Protein AF-A0A7J5BLC6-F1 (afdb_monomer)

pLDDT: mean 86.36, std 14.57, range [39.22, 98.38]

Solvent-accessible surface area (backbone atoms only — not comparable to full-atom values): 20694 Å² total; per-residue (Å²): 133,80,76,61,88,81,66,43,42,16,39,39,36,40,66,42,67,39,82,39,78,60,58,96,84,63,91,78,82,61,68,40,78,43,49,42,52,66,29,41,34,39,37,36,59,78,51,64,57,35,40,27,74,78,43,87,74,60,48,73,49,72,57,71,72,48,65,35,35,20,39,83,79,5,35,32,19,28,92,88,65,42,75,41,39,79,43,73,22,25,57,30,90,56,39,40,78,58,74,46,37,40,33,44,38,38,37,41,98,88,50,73,82,45,73,37,74,45,74,41,43,59,74,37,77,45,50,49,70,80,60,52,80,74,78,86,71,88,75,71,54,70,68,60,50,49,53,50,50,53,51,51,52,54,54,50,48,68,36,73,71,46,74,49,76,58,90,56,26,36,35,34,27,22,65,75,66,51,76,45,74,79,42,72,69,68,62,86,84,68,94,67,89,70,98,62,91,72,74,72,92,80,71,80,79,77,65,101,58,91,72,90,69,61,54,70,67,59,72,61,93,71,28,36,35,33,46,43,65,90,49,29,47,30,36,35,38,30,50,88,86,43,80,42,77,79,44,38,34,46,52,56,19,35,38,52,90,41,45,33,51,53,32,46,54,77,39,34,33,41,29,38,51,69,49,38,34,39,36,42,38,30,43,41,28,40,58,59,38,80,51,46,45,35,39,64,56,73,66,73,43,70,36,31,84,44,75,43,76,43,82,39,83,53,100,90,50,73,46,45,43,22,31,31,34,88,62,25,65,29,50,52,45,72,58,63,70,74,51,67,42,74,51,76,50,78,45,57,34,78,50,61,83,38,90,63,70,68,64,42,86,99

Structure (mmCIF, N/CA/C/O backbone):
data_AF-A0A7J5BLC6-F1
#
_entry.id   AF-A0A7J5BLC6-F1
#
loop_
_atom_site.group_PDB
_atom_site.id
_atom_site.type_symbol
_atom_site.label_atom_id
_atom_site.label_alt_id
_atom_site.label_comp_id
_atom_site.label_asym_id
_atom_site.label_entity_id
_atom_site.label_seq_id
_atom_site.pdbx_PDB_ins_code
_atom_site.Cartn_x
_atom_site.Cartn_y
_atom_site.Cartn_z
_atom_site.occupancy
_atom_site.B_iso_or_equiv
_atom_site.auth_seq_id
_atom_site.auth_comp_id
_atom_site.auth_asym_id
_atom_site.auth_atom_id
_atom_site.pdbx_PDB_model_num
ATOM 1 N N . MET A 1 1 ? -30.367 5.146 28.262 1.00 73.81 1 MET A N 1
ATOM 2 C CA . MET A 1 1 ? -29.872 6.366 28.935 1.00 73.81 1 MET A CA 1
ATOM 3 C C . MET A 1 1 ? -29.358 7.272 27.835 1.00 73.81 1 MET A C 1
ATOM 5 O O . MET A 1 1 ? -28.664 6.760 26.967 1.00 73.81 1 MET A O 1
ATOM 9 N N . ALA A 1 2 ? -29.770 8.538 27.800 1.00 87.50 2 ALA A N 1
ATOM 10 C CA . ALA A 1 2 ? -29.230 9.487 26.828 1.00 87.50 2 ALA A CA 1
ATOM 11 C C . ALA A 1 2 ? -27.785 9.853 27.198 1.00 87.50 2 ALA A C 1
ATOM 13 O O . ALA A 1 2 ? -27.396 9.721 28.361 1.00 87.50 2 ALA A O 1
ATOM 14 N N . LEU A 1 3 ? -27.005 10.300 26.215 1.00 92.62 3 LEU A N 1
ATOM 15 C CA . LEU A 1 3 ? -25.711 10.929 26.477 1.00 92.62 3 LEU A CA 1
ATOM 16 C C . LEU A 1 3 ? -25.906 12.229 27.282 1.00 92.62 3 LEU A C 1
ATOM 18 O O . LEU A 1 3 ? -27.012 12.785 27.267 1.00 92.62 3 LEU A O 1
ATOM 22 N N . PRO A 1 4 ? -24.870 12.709 27.997 1.00 95.56 4 PRO A N 1
ATOM 23 C CA . PRO A 1 4 ? -24.910 14.020 28.634 1.00 95.56 4 PRO A CA 1
ATOM 24 C C . PRO A 1 4 ? -25.343 15.107 27.644 1.00 95.56 4 PRO A C 1
ATOM 26 O O . PRO A 1 4 ? -24.983 15.072 26.470 1.00 95.56 4 PRO A O 1
ATOM 29 N N . SER A 1 5 ? -26.142 16.069 28.107 1.00 94.62 5 SER A N 1
ATOM 30 C CA . SER A 1 5 ? -26.742 17.093 27.240 1.00 94.62 5 SER A CA 1
ATOM 31 C C . SER A 1 5 ? -25.739 18.091 26.660 1.00 94.62 5 SER A C 1
ATOM 33 O O . SER A 1 5 ? -26.104 18.852 25.773 1.00 94.62 5 SER A O 1
ATOM 35 N N . ASN A 1 6 ? -24.521 18.127 27.200 1.00 94.50 6 ASN A N 1
ATOM 36 C CA . ASN A 1 6 ? -23.410 18.941 26.716 1.00 94.50 6 ASN A CA 1
ATOM 37 C C . ASN A 1 6 ? -22.615 18.260 25.590 1.00 94.50 6 ASN A C 1
ATOM 39 O O . ASN A 1 6 ? -21.756 18.903 25.011 1.00 94.50 6 ASN A O 1
ATOM 43 N N . VAL A 1 7 ? -22.920 17.000 25.251 1.00 96.38 7 VAL A N 1
ATOM 44 C CA . VAL A 1 7 ? -22.312 16.337 24.092 1.00 96.38 7 VAL A CA 1
ATOM 45 C C . VAL A 1 7 ? -22.966 16.835 22.804 1.00 96.38 7 VAL A C 1
ATOM 47 O O . VAL A 1 7 ? -24.165 16.642 22.581 1.00 96.38 7 VAL A O 1
ATOM 50 N N . GLY A 1 8 ? -22.160 17.442 21.945 1.00 96.44 8 GLY A N 1
ATOM 51 C CA . GLY A 1 8 ? -22.486 17.891 20.606 1.00 96.44 8 GLY A CA 1
ATOM 52 C C . GLY A 1 8 ? -22.565 16.748 19.592 1.00 96.44 8 GLY A C 1
ATOM 53 O O . GLY A 1 8 ? -21.913 15.703 19.696 1.00 96.44 8 GLY A O 1
ATOM 54 N N . PHE A 1 9 ? -23.370 16.962 18.552 1.00 97.50 9 PHE A N 1
ATOM 55 C CA . PHE A 1 9 ? -23.580 15.996 17.473 1.00 97.50 9 PHE A CA 1
ATOM 56 C C . PHE A 1 9 ? -23.454 16.661 16.108 1.00 97.50 9 PHE A C 1
ATOM 58 O O . PHE A 1 9 ? -23.855 17.811 15.927 1.00 97.50 9 PHE A O 1
ATOM 65 N N . GLY A 1 10 ? -22.978 15.897 15.132 1.00 97.44 10 GLY A N 1
ATOM 66 C CA . GLY A 1 10 ? -23.128 16.200 13.714 1.00 97.44 10 GLY A CA 1
ATOM 67 C C . GLY A 1 10 ? -24.084 15.220 13.032 1.00 97.44 10 GLY A C 1
ATOM 68 O O . GLY A 1 10 ? -24.518 14.223 13.618 1.00 97.44 10 GLY A O 1
ATOM 69 N N . THR A 1 11 ? -24.411 15.511 11.777 1.00 97.88 11 THR A N 1
ATOM 70 C CA . THR A 1 11 ? -25.339 14.730 10.953 1.00 97.88 11 THR A CA 1
ATOM 71 C C . THR A 1 11 ? -24.617 14.159 9.738 1.00 97.88 11 THR A C 1
ATOM 73 O O . THR A 1 11 ? -23.856 14.858 9.075 1.00 97.88 11 THR A O 1
ATOM 76 N N . VAL A 1 12 ? -24.872 12.893 9.421 1.00 97.56 12 VAL A N 1
ATOM 77 C CA . VAL A 1 12 ? -24.357 12.218 8.228 1.00 97.56 12 VAL A CA 1
ATOM 78 C C . VAL A 1 12 ? -25.521 11.783 7.347 1.00 97.56 12 VAL A C 1
ATOM 80 O O . VAL A 1 12 ? -26.490 11.196 7.824 1.00 97.56 12 VAL A O 1
ATOM 83 N N . THR A 1 13 ? -25.410 12.070 6.057 1.00 97.75 13 THR A N 1
ATOM 84 C CA . THR A 1 13 ? -26.384 11.738 5.012 1.00 97.75 13 THR A CA 1
ATOM 85 C C . THR A 1 13 ? -25.672 11.059 3.844 1.00 97.75 13 THR A C 1
ATOM 87 O O . THR A 1 13 ? -24.440 11.008 3.795 1.00 97.75 13 THR A O 1
ATOM 90 N N . GLY A 1 14 ? -26.434 10.499 2.912 1.00 96.06 14 GLY A N 1
ATOM 91 C CA . GLY A 1 14 ? -25.887 9.973 1.668 1.00 96.06 14 GLY A CA 1
ATOM 92 C C . GLY A 1 14 ? -26.945 9.257 0.847 1.00 96.06 14 GLY A C 1
ATOM 93 O O . GLY A 1 14 ? -27.928 8.757 1.397 1.00 96.06 14 GLY A O 1
ATOM 94 N N . ARG A 1 15 ? -26.729 9.203 -0.469 1.00 95.94 15 ARG A N 1
ATOM 95 C CA . ARG A 1 15 ? -27.550 8.430 -1.400 1.00 95.94 15 ARG A CA 1
ATOM 96 C C . ARG A 1 15 ? -26.670 7.624 -2.343 1.00 95.94 15 ARG A C 1
ATOM 98 O O . ARG A 1 15 ? -25.750 8.163 -2.950 1.00 95.94 15 ARG A O 1
ATOM 105 N N . PHE A 1 16 ? -26.971 6.342 -2.487 1.00 93.81 16 PHE A N 1
ATOM 106 C CA . PHE A 1 16 ? -26.172 5.405 -3.261 1.00 93.81 16 PHE A CA 1
ATOM 107 C C . PHE A 1 16 ? -26.999 4.832 -4.404 1.00 93.81 16 PHE A C 1
ATOM 109 O O . PHE A 1 16 ? -28.054 4.237 -4.196 1.00 93.81 16 PHE A O 1
ATOM 116 N N . ILE A 1 17 ? -26.491 5.002 -5.620 1.00 93.56 17 ILE A N 1
ATOM 117 C CA . ILE A 1 17 ? -27.084 4.456 -6.838 1.00 93.56 17 ILE A CA 1
ATOM 118 C C . ILE A 1 17 ? -26.034 3.659 -7.607 1.00 93.56 17 ILE A C 1
ATOM 120 O O . ILE A 1 17 ? -24.826 3.849 -7.446 1.00 93.56 17 ILE A O 1
ATOM 124 N N . ARG A 1 18 ? -26.504 2.767 -8.467 1.00 90.12 18 ARG A N 1
ATOM 125 C CA . ARG A 1 18 ? -25.713 2.018 -9.433 1.00 90.12 18 ARG A CA 1
ATOM 126 C C . ARG A 1 18 ? -26.135 2.426 -10.831 1.00 90.12 18 ARG A C 1
ATOM 128 O O . ARG A 1 18 ? -27.316 2.355 -11.142 1.00 90.12 18 ARG A O 1
ATOM 135 N N . ALA A 1 19 ? -25.158 2.740 -11.674 1.00 88.31 19 ALA A N 1
ATOM 136 C CA . ALA A 1 19 ? -25.382 2.786 -13.111 1.00 88.31 19 ALA A CA 1
ATOM 137 C C . ALA A 1 19 ? -25.566 1.354 -13.636 1.00 88.31 19 ALA A C 1
ATOM 139 O O . ALA A 1 19 ? -24.678 0.508 -13.468 1.00 88.31 19 ALA A O 1
ATOM 140 N N . THR A 1 20 ? -26.718 1.064 -14.226 1.00 85.19 20 THR A N 1
ATOM 141 C CA . THR A 1 20 ? -27.001 -0.195 -14.920 1.00 85.19 20 THR A CA 1
ATOM 142 C C . THR A 1 20 ? -26.990 0.024 -16.424 1.00 85.19 20 THR A C 1
ATOM 144 O O . THR A 1 20 ? -27.194 1.136 -16.899 1.00 85.19 20 THR A O 1
ATOM 147 N N . ALA A 1 21 ? -26.693 -1.038 -17.178 1.00 79.19 21 ALA A N 1
ATOM 148 C CA . ALA A 1 21 ? -26.847 -0.988 -18.625 1.00 79.19 21 ALA A CA 1
ATOM 149 C C . ALA A 1 21 ? -28.301 -0.655 -18.974 1.00 79.19 21 ALA A C 1
ATOM 151 O O . ALA A 1 21 ? -29.203 -1.070 -18.241 1.00 79.19 21 ALA A O 1
ATOM 152 N N . ASP A 1 22 ? -28.462 0.056 -20.086 1.00 78.12 22 ASP A N 1
ATOM 153 C CA . ASP A 1 22 ? -29.749 0.381 -20.690 1.00 78.12 22 ASP A CA 1
ATOM 154 C C . ASP A 1 22 ? -30.664 -0.854 -20.704 1.00 78.12 22 ASP A C 1
ATOM 156 O O . ASP A 1 22 ? -30.248 -1.981 -21.022 1.00 78.12 22 ASP A O 1
ATOM 160 N N . SER A 1 23 ? -31.897 -0.638 -20.269 1.00 72.50 23 SER A N 1
ATOM 161 C CA . SER A 1 23 ? -32.913 -1.664 -20.167 1.00 72.50 23 SER A CA 1
ATOM 162 C C . SER A 1 23 ? -34.000 -1.394 -21.197 1.00 72.50 23 SER A C 1
ATOM 164 O O . SER A 1 23 ? -34.342 -0.263 -21.497 1.00 72.50 23 SER A O 1
ATOM 166 N N . THR A 1 24 ? -34.665 -2.440 -21.690 1.00 73.25 24 THR A N 1
ATOM 167 C CA . THR A 1 24 ? -35.791 -2.282 -22.634 1.00 73.25 24 THR A CA 1
ATOM 168 C C . THR A 1 24 ? -37.035 -1.617 -22.014 1.00 73.25 24 THR A C 1
ATOM 170 O O . THR A 1 24 ? -38.134 -1.766 -22.549 1.00 73.25 24 THR A O 1
ATOM 173 N N . SER A 1 25 ? -36.903 -1.014 -20.832 1.00 73.56 25 SER A N 1
ATOM 174 C CA . SER A 1 25 ? -37.995 -0.505 -20.006 1.00 73.56 25 SER A CA 1
ATOM 175 C C . SER A 1 25 ? -38.176 1.007 -20.127 1.00 73.56 25 SER A C 1
ATOM 177 O O . SER A 1 25 ? -39.240 1.491 -19.736 1.00 73.56 25 SER A O 1
ATOM 179 N N . ASP A 1 26 ? -37.200 1.736 -20.675 1.00 74.69 26 ASP A N 1
ATOM 180 C CA . ASP A 1 26 ? -37.334 3.155 -20.994 1.00 74.69 26 ASP A CA 1
ATOM 181 C C . ASP A 1 26 ? -37.232 3.425 -22.509 1.00 74.69 26 ASP A C 1
ATOM 183 O O . ASP A 1 26 ? -37.193 2.509 -23.335 1.00 74.69 26 ASP A O 1
ATOM 187 N N . SER A 1 27 ? -37.382 4.697 -22.881 1.00 75.75 27 SER A N 1
ATOM 188 C CA . SER A 1 27 ? -37.458 5.141 -24.275 1.00 75.75 27 SER A CA 1
ATOM 189 C C . SER A 1 27 ? -36.162 5.732 -24.816 1.00 75.75 27 SER A C 1
ATOM 191 O O . SER A 1 27 ? -36.146 6.117 -25.990 1.00 75.75 27 SER A O 1
ATOM 193 N N . ASP A 1 28 ? -35.143 5.905 -23.976 1.00 82.62 28 ASP A N 1
ATOM 194 C CA . ASP A 1 28 ? -33.865 6.441 -24.417 1.00 82.62 28 ASP A CA 1
ATOM 195 C C . ASP A 1 28 ? -32.838 5.311 -24.580 1.00 82.62 28 ASP A C 1
ATOM 197 O O . ASP A 1 28 ? -33.194 4.186 -24.926 1.00 82.62 28 ASP A O 1
ATOM 201 N N . SER A 1 29 ? -31.558 5.643 -24.606 1.00 80.94 29 SER A N 1
ATOM 202 C CA . SER A 1 29 ? -30.486 4.645 -24.714 1.00 80.94 29 SER A CA 1
ATOM 203 C C . SER A 1 29 ? -29.376 4.956 -23.717 1.00 80.94 29 SER A C 1
ATOM 205 O O . SER A 1 29 ? -28.225 4.540 -23.898 1.00 80.94 29 SER A O 1
ATOM 207 N N . ASP A 1 30 ? -29.706 5.765 -22.711 1.00 84.75 30 ASP A N 1
ATOM 208 C CA . ASP A 1 30 ? -28.787 6.204 -21.688 1.00 84.75 30 ASP A CA 1
ATOM 209 C C . ASP A 1 30 ? -28.773 5.173 -20.540 1.00 84.75 30 ASP A C 1
ATOM 211 O O . ASP A 1 30 ? -29.726 4.432 -20.317 1.00 84.75 30 ASP A O 1
ATOM 215 N N . PRO A 1 31 ? -27.658 5.045 -19.803 1.00 85.56 31 PRO A N 1
ATOM 216 C CA . PRO A 1 31 ? -27.610 4.165 -18.643 1.00 85.56 31 PRO A CA 1
ATOM 217 C C . PRO A 1 31 ? -28.564 4.607 -17.524 1.00 85.56 31 PRO A C 1
ATOM 219 O O . PRO A 1 31 ? -28.531 5.755 -17.078 1.00 85.56 31 PRO A O 1
ATOM 222 N N . ASP A 1 32 ? -29.302 3.645 -16.979 1.00 87.44 32 ASP A N 1
ATOM 223 C CA . ASP A 1 32 ? -30.214 3.834 -15.854 1.00 87.44 32 ASP A CA 1
ATOM 224 C C . ASP A 1 32 ? -29.496 3.964 -14.500 1.00 87.44 32 ASP A C 1
ATOM 226 O O . ASP A 1 32 ? -28.484 3.308 -14.229 1.00 87.44 32 ASP A O 1
ATOM 230 N N . GLY A 1 33 ? -30.070 4.757 -13.590 1.00 89.19 33 GLY A N 1
ATOM 231 C CA . GLY A 1 33 ? -29.640 4.861 -12.194 1.00 89.19 33 GLY A CA 1
ATOM 232 C C . GLY A 1 33 ? -30.542 4.065 -11.250 1.00 89.19 33 GLY A C 1
ATOM 233 O O . GLY A 1 33 ? -31.630 4.518 -10.906 1.00 89.19 33 GLY A O 1
ATOM 234 N N . VAL A 1 34 ? -30.074 2.916 -10.760 1.00 90.88 34 VAL A N 1
ATOM 235 C CA . VAL A 1 34 ? -30.830 2.064 -9.827 1.00 90.88 34 VAL A CA 1
ATOM 236 C C . VAL A 1 34 ? -30.371 2.311 -8.386 1.00 90.88 34 VAL A C 1
ATOM 238 O O . VAL A 1 34 ? -29.180 2.141 -8.101 1.00 90.88 34 VAL A O 1
ATOM 241 N N . PRO A 1 35 ? -31.266 2.683 -7.453 1.00 94.38 35 PRO A N 1
ATOM 242 C CA . PRO A 1 35 ? -30.917 2.800 -6.044 1.00 94.38 35 PRO A CA 1
ATOM 243 C C . PRO A 1 35 ? -30.356 1.507 -5.452 1.00 94.38 35 PRO A C 1
ATOM 245 O O . PRO A 1 35 ? -30.799 0.403 -5.773 1.00 94.38 35 PRO A O 1
ATOM 248 N N . LEU A 1 36 ? -29.356 1.640 -4.585 1.00 93.56 36 LEU A N 1
ATOM 249 C CA . LEU A 1 36 ? -28.770 0.510 -3.877 1.00 93.56 36 LEU A CA 1
ATOM 250 C C . LEU A 1 36 ? -29.449 0.349 -2.519 1.00 93.56 36 LEU A C 1
ATOM 252 O O . LEU A 1 36 ? -29.055 1.008 -1.566 1.00 93.56 36 LEU A O 1
ATOM 256 N N . ASP A 1 37 ? -30.433 -0.544 -2.458 1.00 94.75 37 ASP A N 1
ATOM 257 C CA . ASP A 1 37 ? -31.117 -0.934 -1.223 1.00 94.75 37 ASP A CA 1
ATOM 258 C C . ASP A 1 37 ? -30.274 -1.911 -0.383 1.00 94.75 37 ASP A C 1
ATOM 260 O O . ASP A 1 37 ? -29.534 -2.755 -0.909 1.00 94.75 37 ASP A O 1
ATOM 264 N N . GLY A 1 38 ? -30.389 -1.808 0.941 1.00 93.50 38 GLY A N 1
ATOM 265 C CA . GLY A 1 38 ? -29.828 -2.770 1.884 1.00 93.50 38 GLY A CA 1
ATOM 266 C C . GLY A 1 38 ? -28.301 -2.766 2.008 1.00 93.50 38 GLY A C 1
ATOM 267 O O . GLY A 1 38 ? -27.734 -3.701 2.583 1.00 93.50 38 GLY A O 1
ATOM 268 N N . LEU A 1 39 ? -27.601 -1.739 1.508 1.00 95.31 39 LEU A N 1
ATOM 269 C CA . LEU A 1 39 ? -26.192 -1.530 1.859 1.00 95.31 39 LEU A CA 1
ATOM 270 C C . LEU A 1 39 ? -26.058 -1.394 3.372 1.00 95.31 39 LEU A C 1
ATOM 272 O O . LEU A 1 39 ? -26.860 -0.720 4.011 1.00 95.31 39 LEU A O 1
ATOM 276 N N . LYS A 1 40 ? -25.011 -1.992 3.936 1.00 96.81 40 LYS A N 1
ATOM 277 C CA . LYS A 1 40 ? -24.655 -1.875 5.347 1.00 96.81 40 LYS A CA 1
ATOM 278 C C . LYS A 1 40 ? -23.522 -0.872 5.508 1.00 96.81 40 LYS A C 1
ATOM 280 O O . LYS A 1 40 ? -22.437 -1.080 4.961 1.00 96.81 40 LYS A O 1
ATOM 285 N N . ILE A 1 41 ? -23.758 0.158 6.314 1.00 97.12 41 ILE A N 1
ATOM 286 C CA . ILE A 1 41 ? -22.788 1.194 6.653 1.00 97.12 41 ILE A CA 1
ATOM 287 C C . ILE A 1 41 ? -22.437 1.071 8.135 1.00 97.12 41 ILE A C 1
ATOM 289 O O . ILE A 1 41 ? -23.312 1.021 8.997 1.00 97.12 41 ILE A O 1
ATOM 293 N N . VAL A 1 42 ? -21.143 1.002 8.438 1.00 97.94 42 VAL A N 1
ATOM 294 C CA . VAL A 1 42 ? -20.621 0.940 9.806 1.00 97.94 42 VAL A CA 1
ATOM 295 C C . VAL A 1 42 ? -19.719 2.138 10.048 1.00 97.94 42 VAL A C 1
ATOM 297 O O . VAL A 1 42 ? -18.707 2.296 9.368 1.00 97.94 42 VAL A O 1
ATOM 300 N N . PHE A 1 43 ? -20.062 2.952 11.041 1.00 98.12 43 PHE A N 1
ATOM 301 C CA . PHE A 1 43 ? -19.250 4.071 11.500 1.00 98.12 43 PHE A CA 1
ATOM 302 C C . PHE A 1 43 ? -18.425 3.655 12.712 1.00 98.12 43 PHE A C 1
ATOM 304 O O . PHE A 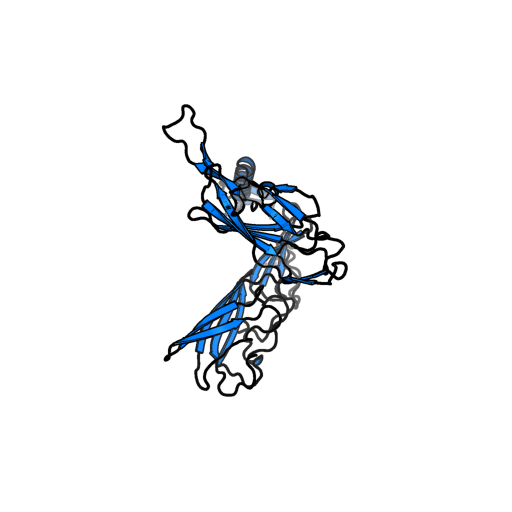1 43 ? -18.957 3.140 13.701 1.00 98.12 43 PHE A O 1
ATOM 311 N N . ARG A 1 44 ? -17.117 3.894 12.649 1.00 98.25 44 ARG A N 1
ATOM 312 C CA . ARG A 1 44 ? -16.176 3.599 13.730 1.00 98.25 44 ARG A CA 1
ATOM 313 C C . ARG A 1 44 ? -15.355 4.832 14.076 1.00 98.25 44 ARG A C 1
ATOM 315 O O . ARG A 1 44 ? -14.757 5.431 13.190 1.00 98.25 44 ARG A O 1
ATOM 322 N N . SER A 1 45 ? -15.307 5.182 15.357 1.00 97.69 45 SER A N 1
ATOM 323 C CA . SER A 1 45 ? -14.422 6.240 15.842 1.00 97.69 45 SER A CA 1
ATOM 324 C C . SER A 1 45 ? -12.971 5.748 15.866 1.00 97.69 45 SER A C 1
ATOM 326 O O . SER A 1 45 ? -12.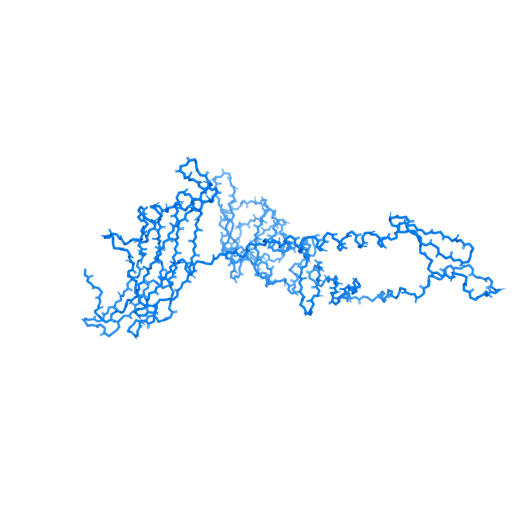705 4.576 16.159 1.00 97.69 45 SER A O 1
ATOM 328 N N . SER A 1 46 ? -12.018 6.635 15.574 1.00 97.69 46 SER A N 1
ATOM 329 C CA . SER A 1 46 ? -10.586 6.361 15.740 1.00 97.69 46 SER A CA 1
ATOM 330 C C . SER A 1 46 ? -10.151 6.282 17.209 1.00 97.69 46 SER A C 1
ATOM 332 O O . SER A 1 46 ? -9.070 5.768 17.502 1.00 97.69 46 SER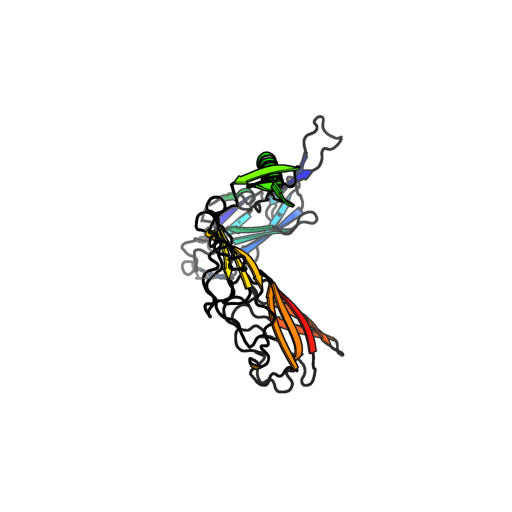 A O 1
ATOM 334 N N . ILE A 1 47 ? -11.012 6.701 18.144 1.00 97.06 47 ILE A N 1
ATOM 335 C CA . ILE A 1 47 ? -10.845 6.505 19.585 1.00 97.06 47 ILE A CA 1
ATOM 336 C C . ILE A 1 47 ? -11.877 5.505 20.121 1.00 97.06 47 ILE A C 1
ATOM 338 O O . ILE A 1 47 ? -12.976 5.362 19.600 1.00 97.06 47 ILE A O 1
ATOM 342 N N . SER A 1 48 ? -11.525 4.788 21.189 1.00 96.88 48 SER A N 1
ATOM 343 C CA . SER A 1 48 ? -12.437 3.822 21.834 1.00 96.88 48 SER A CA 1
ATOM 344 C C . SER A 1 48 ? -13.248 4.423 22.981 1.00 96.88 48 SER A C 1
ATOM 346 O O . SER A 1 48 ? -14.223 3.825 23.433 1.00 96.88 48 SER A O 1
ATOM 348 N N . ARG A 1 49 ? -12.827 5.584 23.492 1.00 97.12 49 ARG A N 1
ATOM 349 C CA . ARG A 1 49 ? -13.469 6.273 24.612 1.00 97.12 49 ARG A CA 1
ATOM 350 C C . ARG A 1 49 ? -13.133 7.758 24.624 1.00 97.12 49 ARG A C 1
ATOM 352 O O . ARG A 1 49 ? -12.014 8.115 24.261 1.00 97.12 49 ARG A O 1
ATOM 359 N N . ALA A 1 50 ? -14.059 8.568 25.121 1.00 97.12 50 ALA A N 1
ATOM 360 C CA . ALA A 1 50 ? -13.839 9.968 25.470 1.00 97.12 50 ALA A CA 1
ATOM 361 C C . ALA A 1 50 ? -14.232 10.212 26.927 1.00 97.12 50 ALA A C 1
ATOM 363 O O . ALA A 1 50 ? -15.150 9.587 27.463 1.00 97.12 50 ALA A O 1
ATOM 364 N N . LYS A 1 51 ? -13.512 11.117 27.579 1.00 97.06 51 LYS A N 1
ATOM 365 C CA . LYS A 1 51 ? -13.848 11.610 28.909 1.00 97.06 51 LYS A CA 1
ATOM 366 C C . LYS A 1 51 ? -14.648 12.897 28.768 1.00 97.06 51 LYS A C 1
ATOM 368 O O . LYS A 1 51 ? -14.198 13.794 28.066 1.00 97.06 51 LYS A O 1
ATOM 373 N N . ASP A 1 52 ? -15.747 12.978 29.506 1.00 97.12 52 ASP A N 1
ATOM 374 C CA . ASP A 1 52 ? -16.520 14.196 29.709 1.00 97.12 52 ASP A CA 1
ATOM 375 C C . ASP A 1 52 ? -16.454 14.559 31.201 1.00 97.12 52 ASP A C 1
ATOM 377 O O . ASP A 1 52 ? -17.104 13.945 32.056 1.00 97.12 52 ASP A O 1
ATOM 381 N N . SER A 1 53 ? -15.569 15.499 31.536 1.00 96.06 53 SER A N 1
ATOM 382 C CA . SER A 1 53 ? -15.416 15.983 32.916 1.00 96.06 53 SER A CA 1
ATOM 383 C C . SER A 1 53 ? -16.382 17.096 33.297 1.00 96.06 53 SER A C 1
ATOM 385 O O . SER A 1 53 ? -16.451 17.417 34.483 1.00 96.06 53 SER A O 1
ATOM 387 N N . THR A 1 54 ? -17.056 17.709 32.326 1.00 95.94 54 THR A N 1
ATOM 388 C CA . THR A 1 54 ? -17.963 18.840 32.550 1.00 95.94 54 THR A CA 1
ATOM 389 C C . THR A 1 54 ? -19.409 18.368 32.721 1.00 95.94 54 THR A C 1
ATOM 391 O O . THR A 1 54 ? -20.199 19.054 33.375 1.00 95.94 54 THR A O 1
ATOM 394 N N . ALA A 1 55 ? -19.733 17.147 32.279 1.00 96.12 55 ALA A N 1
ATOM 395 C CA . ALA A 1 55 ? -20.950 16.438 32.652 1.00 96.12 55 ALA A CA 1
ATOM 396 C C . ALA A 1 55 ? -21.110 16.311 34.176 1.00 96.12 55 ALA A C 1
ATOM 398 O O . ALA A 1 55 ? -20.150 16.176 34.939 1.00 96.12 55 ALA A O 1
ATOM 399 N N . THR A 1 56 ? -22.365 16.314 34.633 1.00 93.38 56 THR A N 1
ATOM 400 C CA . THR A 1 56 ? -22.717 16.150 36.049 1.00 93.38 56 THR A CA 1
ATOM 401 C C . THR A 1 56 ? -23.647 14.940 36.233 1.00 93.38 56 THR A C 1
ATOM 403 O O . THR A 1 56 ? -24.819 15.033 35.865 1.00 93.38 56 THR A O 1
ATOM 406 N N . PRO A 1 57 ? -23.179 13.822 36.833 1.00 93.81 57 PRO A N 1
ATOM 407 C CA . PRO A 1 57 ? -21.795 13.554 37.249 1.00 93.81 57 PRO A CA 1
ATOM 408 C C . PRO A 1 57 ? -20.848 13.365 36.044 1.00 93.81 57 PRO A C 1
ATOM 410 O O . PRO A 1 57 ? -21.329 13.023 34.965 1.00 93.81 57 PRO A O 1
ATOM 413 N N . PRO A 1 58 ? -19.521 13.524 36.220 1.00 95.38 58 PRO A N 1
ATOM 414 C CA . PRO A 1 58 ? -18.548 13.246 35.165 1.00 95.38 58 PRO A CA 1
ATOM 415 C C . PRO A 1 58 ? -18.663 11.814 34.640 1.00 95.38 58 PRO A C 1
ATOM 417 O O . PRO A 1 58 ? -18.823 10.875 35.427 1.00 95.38 58 PRO A O 1
ATOM 420 N N . VAL A 1 59 ? -18.523 11.632 33.325 1.00 97.56 59 VAL A N 1
ATOM 421 C CA . VAL A 1 59 ? -18.670 10.322 32.676 1.00 97.56 59 VAL A CA 1
ATOM 422 C C . VAL A 1 59 ? -17.493 9.981 31.763 1.00 97.56 59 VAL A C 1
ATOM 424 O O . VAL A 1 59 ? -16.719 10.827 31.320 1.00 97.56 59 VAL A O 1
ATOM 427 N N . THR A 1 60 ? -17.343 8.688 31.482 1.00 97.31 60 THR A N 1
ATOM 428 C CA . THR A 1 60 ? -16.516 8.193 30.377 1.00 97.31 60 THR A CA 1
ATOM 429 C C . THR A 1 60 ? -17.442 7.559 29.355 1.00 97.31 60 THR A C 1
ATOM 431 O O . THR A 1 60 ? -18.160 6.614 29.675 1.00 97.31 60 THR A O 1
ATOM 434 N N . ILE A 1 61 ? -17.423 8.083 28.136 1.00 96.94 61 ILE A N 1
ATOM 435 C CA . ILE A 1 61 ? -18.214 7.590 27.014 1.00 96.94 61 ILE A CA 1
ATOM 436 C C . ILE A 1 61 ? -17.376 6.537 26.297 1.00 96.94 61 ILE A C 1
ATOM 438 O O . ILE A 1 61 ? -16.234 6.802 25.922 1.00 96.94 61 ILE A O 1
ATOM 442 N N . ILE A 1 62 ? -17.925 5.336 26.127 1.00 97.00 62 ILE A N 1
ATOM 443 C CA . ILE A 1 62 ? -17.320 4.274 25.319 1.00 97.00 62 ILE A CA 1
ATOM 444 C C . ILE A 1 62 ? -17.950 4.334 23.929 1.00 97.00 62 ILE A C 1
ATOM 446 O O . ILE A 1 62 ? -19.173 4.367 23.814 1.00 97.00 62 ILE A O 1
ATOM 450 N N . PHE A 1 63 ? -17.120 4.375 22.887 1.00 95.94 63 PHE A N 1
ATOM 451 C CA . PHE A 1 63 ? -17.598 4.412 21.508 1.00 95.94 63 PHE A CA 1
ATOM 452 C C . PHE A 1 63 ? -17.770 2.995 20.976 1.00 95.94 63 PHE A C 1
ATOM 454 O O . PHE A 1 63 ? -16.788 2.292 20.726 1.00 95.94 63 PHE A O 1
ATOM 461 N N . ASP A 1 64 ? -19.022 2.615 20.754 1.00 96.12 64 ASP A N 1
ATOM 462 C CA . ASP A 1 64 ? -19.369 1.459 19.940 1.00 96.12 64 ASP A CA 1
ATOM 463 C C . ASP A 1 64 ? -19.506 1.852 18.465 1.00 96.12 64 ASP A C 1
ATOM 465 O O . ASP A 1 64 ? -19.576 3.028 18.096 1.00 96.12 64 ASP A O 1
ATOM 469 N N . THR A 1 65 ? -19.529 0.849 17.592 1.00 96.25 65 THR A N 1
ATOM 470 C CA . THR A 1 65 ? -19.807 1.072 16.173 1.00 96.25 65 THR A CA 1
ATOM 471 C C . THR A 1 65 ? -21.266 1.466 15.972 1.00 96.25 65 THR A C 1
ATOM 473 O O . THR A 1 65 ? -22.155 0.746 16.432 1.00 96.25 65 THR A O 1
ATOM 476 N N . VAL A 1 66 ? -21.516 2.530 15.212 1.00 96.62 66 VAL A N 1
ATOM 477 C CA . VAL A 1 66 ? -22.872 2.907 14.789 1.00 96.62 66 VAL A CA 1
ATOM 478 C C . VAL A 1 66 ? -23.165 2.232 13.456 1.00 96.62 66 VAL A C 1
ATOM 480 O O . VAL A 1 66 ? -22.332 2.258 12.550 1.00 96.62 66 VAL A O 1
ATOM 483 N N . GLN A 1 67 ? -24.323 1.587 13.344 1.00 96.75 67 GLN A N 1
ATOM 484 C CA . GLN A 1 67 ? -24.741 0.894 12.126 1.00 96.75 67 GLN A CA 1
ATOM 485 C C . GLN A 1 67 ? -25.899 1.638 11.474 1.00 96.75 67 GLN A C 1
ATOM 487 O O . GLN A 1 67 ? -26.793 2.127 12.161 1.00 96.75 67 GLN A O 1
ATOM 492 N N . ALA A 1 68 ? -25.868 1.687 10.151 1.00 97.06 68 ALA A N 1
ATOM 493 C CA . ALA A 1 68 ? -26.899 2.259 9.308 1.00 97.06 68 ALA A CA 1
ATOM 494 C C . ALA A 1 68 ? -27.096 1.373 8.076 1.00 97.06 68 ALA A C 1
ATOM 496 O O . ALA A 1 68 ? -26.225 0.559 7.734 1.00 97.06 68 ALA A O 1
ATOM 497 N N . VAL A 1 69 ? -28.236 1.538 7.417 1.00 97.00 69 VAL A N 1
ATOM 498 C CA . VAL A 1 69 ? -28.542 0.858 6.157 1.00 97.00 69 VAL A CA 1
ATOM 499 C C . VAL A 1 69 ? -28.944 1.863 5.087 1.00 97.00 69 VAL A C 1
ATOM 501 O O . VAL A 1 69 ? -29.031 3.055 5.360 1.00 97.00 69 VAL A O 1
ATOM 504 N N . THR A 1 70 ? -29.126 1.393 3.860 1.00 96.81 70 THR A N 1
ATOM 505 C CA . THR A 1 70 ? -29.812 2.165 2.815 1.00 96.81 70 THR A CA 1
ATOM 506 C C . THR A 1 70 ? -31.205 1.604 2.613 1.00 96.81 70 THR A C 1
ATOM 508 O O . THR A 1 70 ? -31.387 0.395 2.757 1.00 96.81 70 THR A O 1
ATOM 511 N N . ASP A 1 71 ? -32.160 2.480 2.323 1.00 96.19 71 ASP A N 1
ATOM 512 C CA . ASP A 1 71 ? -33.533 2.114 1.990 1.00 96.19 71 ASP A CA 1
ATOM 513 C C . ASP A 1 71 ? -33.721 1.829 0.487 1.00 96.19 71 ASP A C 1
ATOM 515 O O . ASP A 1 71 ? -32.777 1.868 -0.308 1.00 96.19 71 ASP A O 1
ATOM 519 N N . ALA A 1 72 ? -34.972 1.584 0.085 1.00 95.50 72 ALA A N 1
ATOM 520 C CA . ALA A 1 72 ? -35.354 1.319 -1.301 1.00 95.50 72 ALA A CA 1
ATOM 521 C C . ALA A 1 72 ? -35.032 2.474 -2.272 1.00 95.50 72 ALA A C 1
ATOM 523 O O . ALA A 1 72 ? -34.898 2.238 -3.473 1.00 95.50 72 ALA A O 1
ATOM 524 N N . ASP A 1 73 ? -34.872 3.702 -1.770 1.00 95.44 73 ASP A N 1
ATOM 525 C CA . ASP A 1 73 ? -34.482 4.880 -2.549 1.00 95.44 73 ASP A CA 1
ATOM 526 C C . ASP A 1 73 ? -32.956 5.102 -2.558 1.00 95.44 73 ASP A C 1
ATOM 528 O O . ASP A 1 73 ? -32.454 6.054 -3.183 1.00 95.44 73 ASP A O 1
ATOM 532 N N . GLY A 1 74 ? -32.208 4.191 -1.923 1.00 94.94 74 GLY A N 1
ATOM 533 C CA . GLY A 1 74 ? -30.756 4.205 -1.788 1.00 94.94 74 GLY A CA 1
ATOM 534 C C . GLY A 1 74 ? -30.269 5.228 -0.767 1.00 94.94 74 GLY A C 1
ATOM 535 O O . GLY A 1 74 ? -29.089 5.584 -0.782 1.00 94.94 74 GLY A O 1
ATOM 536 N N . VAL A 1 75 ? -31.158 5.757 0.075 1.00 97.19 75 VAL A N 1
ATOM 537 C CA . VAL A 1 75 ? -30.861 6.806 1.053 1.00 97.19 75 VAL A CA 1
ATOM 538 C C . VAL A 1 75 ? -30.374 6.175 2.348 1.00 97.19 75 VAL A C 1
ATOM 540 O O . VAL A 1 75 ? -30.912 5.173 2.805 1.00 97.19 75 VAL A O 1
ATOM 543 N N . LEU A 1 76 ? -29.335 6.757 2.944 1.00 96.75 76 LEU A N 1
ATOM 544 C CA . LEU A 1 76 ? -28.803 6.341 4.237 1.00 96.75 76 LEU A CA 1
ATOM 545 C C . LEU A 1 76 ? -29.839 6.565 5.350 1.00 96.75 76 LEU A C 1
ATOM 547 O O . LEU A 1 76 ? -30.205 7.709 5.626 1.00 96.75 76 LEU A O 1
ATOM 551 N N . THR A 1 77 ? -30.226 5.494 6.039 1.00 97.19 77 THR A N 1
ATOM 552 C CA . THR A 1 77 ? -31.170 5.530 7.157 1.00 97.19 77 THR A CA 1
ATOM 553 C C . THR A 1 77 ? -30.588 4.948 8.441 1.00 97.19 77 THR A C 1
ATOM 555 O O . THR A 1 77 ? -29.822 3.975 8.429 1.00 97.19 77 THR A O 1
ATOM 558 N N . ASP A 1 78 ? -30.969 5.535 9.576 1.00 94.50 78 ASP A N 1
ATOM 559 C CA . ASP A 1 78 ? -30.687 4.971 10.897 1.00 94.50 78 ASP A CA 1
ATOM 560 C C . ASP A 1 78 ? -31.577 3.736 11.183 1.00 94.50 78 ASP A C 1
ATOM 562 O O . ASP A 1 78 ? -32.463 3.408 10.386 1.00 94.50 78 ASP A O 1
ATOM 566 N N . PRO A 1 79 ? -31.354 3.007 12.295 1.00 90.50 79 PRO A N 1
ATOM 567 C CA . PRO A 1 79 ? -32.191 1.862 12.663 1.00 90.50 79 PRO A CA 1
ATOM 568 C C . PRO A 1 79 ? -33.673 2.190 12.904 1.00 90.50 79 PRO A C 1
ATOM 570 O O . PRO A 1 79 ? -34.495 1.276 12.879 1.00 90.50 79 PRO A O 1
ATOM 573 N N . ASP A 1 80 ? -34.006 3.462 13.132 1.00 92.50 80 ASP A N 1
ATOM 574 C CA . ASP A 1 80 ? -35.372 3.945 13.336 1.00 92.50 80 ASP A CA 1
ATOM 575 C C . ASP A 1 80 ? -36.031 4.396 12.011 1.00 92.50 80 ASP A C 1
ATOM 577 O O . ASP A 1 80 ? -37.214 4.737 11.991 1.00 92.50 80 ASP A O 1
ATOM 581 N N . GLY A 1 81 ? -35.293 4.361 10.892 1.00 90.75 81 GLY A N 1
ATOM 582 C CA . GLY A 1 81 ? -35.762 4.726 9.555 1.00 90.75 81 GLY A CA 1
ATOM 583 C C . GLY A 1 81 ? -35.633 6.213 9.214 1.00 90.75 81 GLY A C 1
ATOM 584 O O . GLY A 1 81 ? -36.163 6.651 8.194 1.00 90.75 81 GLY A O 1
ATOM 585 N N . ASN A 1 82 ? -34.940 7.013 10.027 1.00 94.25 82 ASN A N 1
ATOM 586 C CA . ASN A 1 82 ? -34.699 8.417 9.702 1.00 94.25 82 ASN A CA 1
ATOM 587 C C . ASN A 1 82 ? -33.608 8.528 8.633 1.00 94.25 82 ASN A C 1
ATOM 589 O O . ASN A 1 82 ? -32.552 7.914 8.767 1.00 94.25 82 ASN A O 1
ATOM 593 N N . ALA A 1 83 ? -33.815 9.383 7.627 1.00 93.75 83 ALA A N 1
ATOM 594 C CA . ALA A 1 83 ? -32.896 9.628 6.504 1.00 93.75 83 ALA A CA 1
ATOM 595 C C . ALA A 1 83 ? -31.632 10.441 6.879 1.00 93.75 83 ALA A C 1
ATOM 597 O O . ALA A 1 83 ? -31.187 11.324 6.143 1.00 93.75 83 ALA A O 1
ATOM 598 N N . SER A 1 84 ? -31.088 10.213 8.073 1.00 93.12 84 SER A N 1
ATOM 599 C CA . SER A 1 84 ? -29.869 10.848 8.564 1.00 93.12 84 SER A CA 1
ATOM 600 C C . SER A 1 84 ? -29.333 10.104 9.781 1.00 93.12 84 SER A C 1
ATOM 602 O O . SER A 1 84 ? -30.114 9.663 10.620 1.00 93.12 84 SER A O 1
ATOM 604 N N . ILE A 1 85 ? -28.012 10.046 9.936 1.00 96.62 85 ILE A N 1
ATOM 605 C CA . ILE A 1 85 ? -27.359 9.461 11.110 1.00 96.62 85 ILE A CA 1
ATOM 606 C C . ILE A 1 85 ? -26.791 10.577 11.973 1.00 96.62 85 ILE A C 1
ATOM 608 O O . ILE A 1 85 ? -26.040 11.419 11.483 1.00 96.62 85 ILE A O 1
ATOM 612 N N . ARG A 1 86 ? -27.095 10.566 13.271 1.00 96.19 86 ARG A N 1
ATOM 613 C CA . ARG A 1 86 ? -26.432 11.448 14.237 1.00 96.19 86 ARG A CA 1
ATOM 614 C C . ARG A 1 86 ? -25.224 10.759 14.849 1.00 96.19 86 ARG A C 1
ATOM 616 O O . ARG A 1 86 ? -25.346 9.676 15.415 1.00 96.19 86 ARG A O 1
ATOM 623 N N . LEU A 1 87 ? -24.069 11.408 14.762 1.00 97.06 87 LEU A N 1
ATOM 624 C CA . LEU A 1 87 ? -22.821 10.946 15.365 1.00 97.06 87 LEU A CA 1
ATOM 625 C C . LEU A 1 87 ? -22.276 12.026 16.299 1.00 97.06 87 LEU A C 1
ATOM 627 O O . LEU A 1 87 ? -22.519 13.213 16.092 1.00 97.06 87 LEU A O 1
ATOM 631 N N . ILE A 1 88 ? -21.539 11.610 17.327 1.00 97.81 88 ILE A N 1
ATOM 632 C CA . ILE A 1 88 ? -20.877 12.533 18.258 1.00 97.81 88 ILE A CA 1
ATOM 633 C C . ILE A 1 88 ? -19.868 13.389 17.480 1.00 97.81 88 ILE A C 1
ATOM 635 O O . ILE A 1 88 ? -19.143 12.866 16.622 1.00 97.81 88 ILE A O 1
ATOM 639 N N . ALA A 1 89 ? -19.845 14.686 17.783 1.00 97.75 89 ALA A N 1
ATOM 640 C CA . ALA A 1 89 ? -18.938 15.639 17.163 1.00 97.75 89 ALA A CA 1
ATOM 641 C C . ALA A 1 89 ? -17.473 15.330 17.513 1.00 97.75 89 ALA A C 1
ATOM 643 O O . ALA A 1 89 ? -17.121 15.035 18.655 1.00 97.75 89 ALA A O 1
ATOM 644 N N . THR A 1 90 ? -16.599 15.389 16.512 1.00 97.12 90 THR A N 1
ATOM 645 C CA . THR A 1 90 ? -15.171 15.078 16.657 1.00 97.12 90 THR A CA 1
ATOM 646 C C . THR A 1 90 ? -14.374 16.177 17.355 1.00 97.12 90 THR A C 1
ATOM 648 O O . THR A 1 90 ? -13.262 15.939 17.827 1.00 97.12 90 THR A O 1
ATOM 651 N N . ASP A 1 91 ? -14.928 17.383 17.398 1.00 96.19 91 ASP A N 1
ATOM 652 C CA . ASP A 1 91 ? -14.340 18.601 17.951 1.00 96.19 91 ASP A CA 1
ATOM 653 C C . ASP A 1 91 ? -15.123 19.149 19.151 1.00 96.19 91 ASP A C 1
ATOM 655 O O . ASP A 1 91 ? -14.926 20.302 19.530 1.00 96.19 91 ASP A O 1
ATOM 659 N N . ASP A 1 92 ? -15.974 18.315 19.753 1.00 95.50 92 ASP A N 1
ATOM 660 C CA . ASP A 1 92 ? -16.730 18.659 20.951 1.00 95.50 92 ASP A CA 1
ATOM 661 C C . ASP A 1 92 ? -15.791 19.221 22.046 1.00 95.50 92 ASP A C 1
ATOM 663 O O . ASP A 1 92 ? -14.803 18.562 22.402 1.00 95.50 92 ASP A O 1
ATOM 667 N N . PRO A 1 93 ? -16.056 20.437 22.563 1.00 94.75 93 PRO A N 1
ATOM 668 C CA . PRO A 1 93 ? -15.165 21.116 23.503 1.00 94.75 93 PRO A CA 1
ATOM 669 C C . PRO A 1 93 ? -15.106 20.453 24.887 1.00 94.75 93 PRO A C 1
ATOM 671 O O . PRO A 1 93 ? -14.137 20.663 25.622 1.00 94.75 93 PRO A O 1
ATOM 674 N N . ASP A 1 94 ? -16.120 19.667 25.246 1.00 96.06 94 ASP A N 1
ATOM 675 C CA . ASP A 1 94 ? -16.240 18.983 26.530 1.00 96.06 94 ASP A CA 1
ATOM 676 C C . ASP A 1 94 ? -15.617 17.579 26.509 1.00 96.06 94 ASP A C 1
ATOM 678 O O . ASP A 1 94 ? -15.256 17.031 27.560 1.00 96.06 94 ASP A O 1
ATOM 682 N N . LEU A 1 95 ? -15.424 17.004 25.317 1.00 95.62 95 LEU A N 1
ATOM 683 C CA . LEU A 1 95 ? -14.843 15.678 25.143 1.00 95.62 95 LEU A CA 1
ATOM 684 C C . LEU A 1 95 ? -13.319 15.700 25.003 1.00 95.62 95 LEU A C 1
ATOM 686 O O . LEU A 1 95 ? -12.721 16.454 24.238 1.00 95.62 95 LEU A O 1
ATOM 690 N N . GLN A 1 96 ? -12.666 14.776 25.713 1.00 94.62 96 GLN A N 1
ATOM 691 C CA . GLN A 1 96 ? -11.225 14.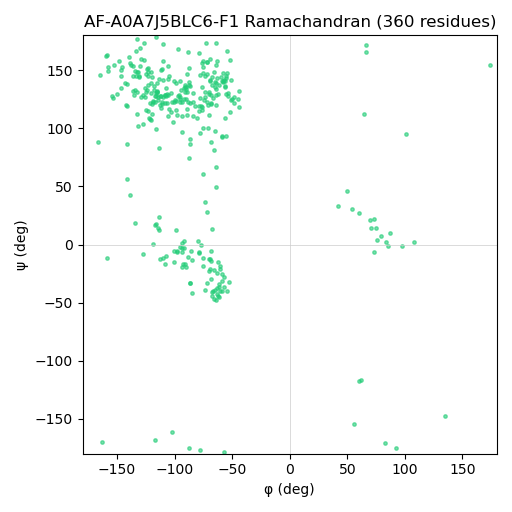545 25.600 1.00 94.62 96 GLN A CA 1
ATOM 692 C C . GLN A 1 96 ? -10.909 13.077 25.271 1.00 94.62 96 GLN A C 1
ATOM 694 O O . GLN A 1 96 ? -11.392 12.183 25.977 1.00 94.62 96 GLN A O 1
ATOM 699 N N . PRO A 1 97 ? -10.047 12.798 24.271 1.00 94.38 97 PRO A N 1
ATOM 700 C CA . PRO A 1 97 ? -9.346 13.757 23.401 1.00 94.38 97 PRO A CA 1
ATOM 701 C C . PRO A 1 97 ? -10.261 14.369 22.320 1.00 94.38 97 PRO A C 1
ATOM 703 O O . PRO A 1 97 ? -11.240 13.739 21.931 1.00 94.38 97 PRO A O 1
ATOM 706 N N . SER A 1 98 ? -9.910 15.554 21.808 1.00 91.88 98 SER A N 1
ATOM 707 C CA . SER A 1 98 ? -10.571 16.203 20.662 1.00 91.88 98 SER A CA 1
ATOM 708 C C . SER A 1 98 ? -9.826 15.935 19.342 1.00 91.88 98 SER A C 1
ATOM 710 O O . SER A 1 98 ? -8.702 15.427 19.346 1.00 91.88 98 SER A O 1
ATOM 712 N N . GLY A 1 99 ? -10.449 16.256 18.203 1.00 88.38 99 GLY A N 1
ATOM 713 C CA . GLY A 1 99 ? -9.828 16.166 16.873 1.00 88.38 99 GLY A CA 1
ATOM 714 C C . GLY A 1 99 ? -9.652 14.738 16.346 1.00 88.38 99 GLY A C 1
ATOM 715 O O . GLY A 1 99 ? -8.790 14.483 15.507 1.00 88.38 99 GLY A O 1
ATOM 716 N N . TRP A 1 100 ? -10.435 13.791 16.861 1.00 96.44 100 TRP A N 1
ATOM 717 C CA . TRP A 1 100 ? -10.486 12.421 16.356 1.00 96.44 100 TRP A CA 1
ATOM 718 C C . TRP A 1 100 ? -11.332 12.348 15.070 1.00 96.44 100 TRP A C 1
ATOM 720 O O . TRP A 1 100 ? -11.762 13.360 14.524 1.00 96.44 100 TRP A O 1
ATOM 730 N N . THR A 1 101 ? -11.529 11.152 14.526 1.00 97.81 101 THR A N 1
ATOM 731 C CA . THR A 1 101 ? -12.170 10.957 13.215 1.00 97.81 101 THR A CA 1
ATOM 732 C C . THR A 1 101 ? -13.150 9.793 13.221 1.00 97.81 101 THR A C 1
ATOM 734 O O . THR A 1 101 ? -13.004 8.843 13.994 1.00 97.81 101 THR A O 1
ATOM 737 N N . TRP A 1 102 ? -14.127 9.850 12.320 1.00 98.06 102 TRP A N 1
ATOM 738 C CA . TRP A 1 102 ? -15.006 8.736 11.984 1.00 98.06 102 TRP A CA 1
ATOM 739 C C . TRP A 1 102 ? -14.519 8.045 10.713 1.00 98.06 102 TRP A C 1
ATOM 741 O O . TRP A 1 102 ? -14.166 8.704 9.740 1.00 98.06 102 TRP A O 1
ATOM 751 N N . THR A 1 103 ? -14.560 6.718 10.695 1.00 97.88 103 THR A N 1
ATOM 752 C CA . THR A 1 103 ? -14.423 5.907 9.483 1.00 97.88 103 THR A CA 1
ATOM 753 C C . THR A 1 103 ? -15.777 5.295 9.149 1.00 97.88 103 THR A C 1
ATOM 755 O O . THR A 1 103 ? -16.330 4.564 9.971 1.00 97.88 103 THR A O 1
ATOM 758 N N . ALA A 1 104 ? -16.300 5.573 7.955 1.00 97.62 104 ALA A N 1
ATOM 759 C CA . ALA A 1 104 ? -17.481 4.913 7.407 1.00 97.62 104 ALA A CA 1
ATOM 760 C C . ALA A 1 104 ? -17.048 3.762 6.497 1.00 97.62 104 ALA A C 1
ATOM 762 O O . ALA A 1 104 ? -16.328 3.977 5.522 1.00 97.62 104 ALA A O 1
ATOM 763 N N . THR A 1 105 ? -17.499 2.549 6.804 1.00 97.12 105 THR A N 1
ATOM 764 C CA . THR A 1 105 ? -17.286 1.351 5.986 1.00 97.12 105 THR A CA 1
ATOM 765 C C . THR A 1 105 ? -18.614 0.894 5.400 1.00 97.12 105 THR A C 1
ATOM 767 O O . THR A 1 105 ? -19.521 0.519 6.139 1.00 97.12 105 THR A O 1
ATOM 770 N N . ILE A 1 106 ? -18.712 0.913 4.075 1.00 95.94 106 ILE A N 1
ATOM 771 C CA . ILE A 1 106 ? -19.903 0.571 3.302 1.00 95.94 106 ILE A CA 1
ATOM 772 C C . ILE A 1 106 ? -19.676 -0.797 2.662 1.00 95.94 106 ILE A C 1
ATOM 774 O O . ILE A 1 106 ? -18.654 -1.037 2.017 1.00 95.94 106 ILE A O 1
ATOM 778 N N . THR A 1 107 ? -20.631 -1.700 2.851 1.00 96.31 107 THR A N 1
ATOM 779 C CA . THR A 1 107 ? -20.603 -3.067 2.320 1.00 96.31 107 THR A CA 1
ATOM 780 C C . THR A 1 107 ? -21.961 -3.426 1.740 1.00 96.31 107 THR A C 1
ATOM 782 O O . THR A 1 107 ? -22.992 -3.011 2.261 1.00 96.31 107 THR A O 1
ATOM 785 N N . GLY A 1 108 ? -21.980 -4.214 0.671 1.00 91.88 108 GLY A N 1
ATOM 786 C CA . GLY A 1 108 ? -23.217 -4.697 0.071 1.00 91.88 108 GLY A CA 1
ATOM 787 C C . GLY A 1 108 ? -22.971 -5.945 -0.769 1.00 91.88 108 GLY A C 1
ATOM 788 O O . GLY A 1 108 ? -21.830 -6.230 -1.122 1.00 91.88 108 GLY A O 1
ATOM 789 N N . PRO A 1 109 ? -24.023 -6.703 -1.107 1.00 79.69 109 PRO A N 1
ATOM 790 C CA . PRO A 1 109 ? -23.889 -7.951 -1.862 1.00 79.69 109 PRO A CA 1
ATOM 791 C C . PRO A 1 109 ? -23.315 -7.741 -3.267 1.00 79.69 109 PRO A C 1
ATOM 793 O O . PRO A 1 109 ? -22.735 -8.651 -3.853 1.00 79.69 109 PRO A O 1
ATOM 796 N N . THR A 1 110 ? -23.486 -6.542 -3.815 1.00 80.75 110 THR A N 1
ATOM 797 C CA . THR A 1 110 ? -23.191 -6.232 -5.211 1.00 80.75 110 THR A CA 1
ATOM 798 C C . THR A 1 110 ? -22.109 -5.162 -5.372 1.00 80.75 110 THR A C 1
ATOM 800 O O . THR A 1 110 ? -21.774 -4.819 -6.507 1.00 80.75 110 THR A O 1
ATOM 803 N N . ILE A 1 111 ? -21.560 -4.638 -4.272 1.00 86.00 111 ILE A N 1
ATOM 804 C CA . ILE A 1 111 ? -20.452 -3.676 -4.265 1.00 86.00 111 ILE A CA 1
ATOM 805 C C . ILE A 1 111 ? -19.289 -4.236 -3.442 1.00 86.00 111 ILE A C 1
ATOM 807 O O . ILE A 1 111 ? -19.496 -4.971 -2.478 1.00 86.00 111 ILE A O 1
ATOM 811 N N . GLY A 1 112 ? -18.057 -3.887 -3.813 1.00 85.69 112 GLY A N 1
ATOM 812 C CA . GLY A 1 112 ? -16.910 -4.119 -2.936 1.00 85.69 112 GLY A CA 1
ATOM 813 C C . GLY A 1 112 ? -17.013 -3.296 -1.646 1.00 85.69 112 GLY A C 1
ATOM 814 O O . GLY A 1 112 ? -17.893 -2.448 -1.495 1.00 85.69 112 GLY A O 1
ATOM 815 N N . THR A 1 113 ? -16.091 -3.520 -0.712 1.00 92.44 113 THR A N 1
ATOM 816 C CA . THR A 1 113 ? -15.997 -2.691 0.494 1.00 92.44 113 THR A CA 1
ATOM 817 C C . THR A 1 113 ? -15.456 -1.309 0.138 1.00 92.44 113 THR A C 1
ATOM 819 O O . THR A 1 113 ? -14.345 -1.198 -0.378 1.00 92.44 113 THR A O 1
ATOM 822 N N . ILE A 1 114 ? -16.212 -0.263 0.464 1.00 92.19 114 ILE A N 1
ATOM 823 C CA . ILE A 1 114 ? -15.787 1.136 0.341 1.00 92.19 114 ILE A CA 1
ATOM 824 C C . ILE A 1 114 ? -15.548 1.669 1.752 1.00 92.19 114 ILE A C 1
ATOM 826 O O . ILE A 1 114 ? -16.354 1.431 2.650 1.00 92.19 114 ILE A O 1
ATOM 830 N N . SER A 1 115 ? -14.441 2.374 1.969 1.00 93.75 115 SER A N 1
ATOM 831 C CA . SER A 1 115 ? -14.125 2.964 3.268 1.00 93.75 115 SER A CA 1
ATOM 832 C C . SER A 1 115 ? -13.620 4.386 3.091 1.00 93.75 115 SER A C 1
ATOM 834 O O . SER A 1 115 ? -12.727 4.616 2.283 1.00 93.75 115 SER A O 1
ATOM 836 N N . THR A 1 116 ? -14.154 5.320 3.875 1.00 94.56 116 THR A N 1
ATOM 837 C CA . THR A 1 116 ? -13.681 6.711 3.924 1.00 94.56 116 THR A CA 1
ATOM 838 C C . THR A 1 116 ? -13.594 7.197 5.370 1.00 94.56 116 THR A C 1
ATOM 840 O O . THR A 1 116 ? -14.288 6.674 6.245 1.00 94.56 116 THR A O 1
ATOM 843 N N . THR A 1 117 ? -12.718 8.166 5.631 1.00 96.12 117 THR A N 1
ATOM 844 C CA . THR A 1 117 ? -12.490 8.744 6.961 1.00 96.12 117 THR A CA 1
ATOM 845 C C . THR A 1 117 ? -12.722 10.247 6.915 1.00 96.12 117 THR A C 1
ATOM 847 O O . THR A 1 117 ? -12.270 10.908 5.986 1.00 96.12 117 THR A O 1
ATOM 850 N N . PHE A 1 118 ? -13.392 10.793 7.928 1.00 96.56 118 PHE A N 1
ATOM 851 C CA . PHE A 1 118 ? -13.731 12.211 8.000 1.00 96.56 118 PHE A CA 1
ATOM 852 C C . PHE A 1 118 ? -13.775 12.735 9.438 1.00 96.56 118 PHE A C 1
ATOM 854 O O . PHE A 1 118 ? -13.952 11.981 10.398 1.00 96.56 118 PHE A O 1
ATOM 861 N N . THR A 1 119 ? -13.612 14.047 9.580 1.00 97.00 119 THR A N 1
ATOM 862 C CA . THR A 1 119 ? -13.944 14.802 10.797 1.00 97.00 119 THR A CA 1
ATOM 863 C C . THR A 1 119 ? -15.392 15.263 10.711 1.00 97.00 119 THR A C 1
ATOM 865 O O . THR A 1 119 ? -15.857 15.568 9.617 1.00 97.00 119 THR A O 1
ATOM 868 N N . LEU A 1 120 ? -16.094 15.339 11.836 1.00 97.25 120 LEU A N 1
ATOM 869 C CA . LEU A 1 120 ? -17.483 15.785 11.897 1.00 97.25 120 LEU A CA 1
ATOM 870 C C . LEU A 1 120 ? -17.628 16.813 13.013 1.00 97.25 120 LEU A C 1
ATOM 872 O O . LEU A 1 120 ? -17.679 16.438 14.182 1.00 97.25 120 LEU A O 1
ATOM 876 N N . SER A 1 121 ? -17.691 18.087 12.653 1.00 96.81 121 SER A N 1
ATOM 877 C CA . SER A 1 121 ? -17.851 19.160 13.627 1.00 96.81 121 SER A CA 1
ATOM 878 C C . SER A 1 121 ? -19.254 19.206 14.234 1.00 96.81 121 SER A C 1
ATOM 880 O O . SER A 1 121 ? -20.226 18.738 13.629 1.00 96.81 121 SER A O 1
ATOM 882 N N . GLU A 1 122 ? -19.382 19.796 15.421 1.00 96.44 122 GLU A N 1
ATOM 883 C CA . GLU A 1 122 ? -20.686 20.022 16.050 1.00 96.44 122 GLU A CA 1
ATOM 884 C C . GLU A 1 122 ? -21.631 20.817 15.128 1.00 96.44 122 GLU A C 1
ATOM 886 O O . GLU A 1 122 ? -21.272 21.846 14.555 1.00 96.44 122 GLU A O 1
ATOM 891 N N . GLY A 1 123 ? -22.852 20.305 14.934 1.00 96.12 123 GLY A N 1
ATOM 892 C CA . GLY A 1 123 ? -23.863 20.892 14.051 1.00 96.12 123 GLY A CA 1
ATOM 893 C C . GLY A 1 123 ? -23.587 20.730 12.551 1.00 96.12 123 GLY A C 1
ATOM 894 O O . GLY A 1 123 ? -24.454 21.057 11.737 1.00 96.12 123 GLY A O 1
ATOM 895 N N . GLN A 1 124 ? -22.424 20.202 12.158 1.00 97.19 124 GLN A N 1
ATOM 896 C CA . GLN A 1 124 ? -22.089 19.982 10.756 1.00 97.19 124 GLN A CA 1
ATOM 897 C C . GLN A 1 124 ? -22.972 18.886 10.152 1.00 97.19 124 GLN A C 1
ATOM 899 O O . GLN A 1 124 ? -23.280 17.884 10.797 1.00 97.19 124 GLN A O 1
ATOM 904 N N . THR A 1 125 ? -23.341 19.057 8.881 1.00 97.69 125 THR A N 1
ATOM 905 C CA . THR A 1 125 ? -23.900 17.981 8.055 1.00 97.69 125 THR A CA 1
ATOM 906 C C . THR A 1 125 ? -22.875 17.552 7.013 1.00 97.69 125 THR A C 1
ATOM 908 O O . THR A 1 125 ? -22.328 18.396 6.305 1.00 97.69 125 THR A O 1
ATOM 911 N N . ILE A 1 126 ? -22.615 16.249 6.927 1.00 96.25 126 ILE A N 1
ATOM 912 C CA . ILE A 1 126 ? -21.735 15.634 5.931 1.00 96.25 126 ILE A CA 1
ATOM 913 C C . ILE A 1 126 ? -22.561 14.724 5.030 1.00 96.25 126 ILE A C 1
ATOM 915 O O . ILE A 1 126 ? -23.333 13.896 5.511 1.00 96.25 126 ILE A O 1
ATOM 919 N N . ASP A 1 127 ? -22.367 14.857 3.723 1.00 96.19 127 ASP A N 1
ATOM 920 C CA . ASP A 1 127 ? -22.872 13.909 2.734 1.00 96.19 127 ASP A CA 1
ATOM 921 C C . ASP A 1 127 ? -21.741 12.953 2.334 1.00 96.19 127 ASP A C 1
ATOM 923 O O . ASP A 1 127 ? -20.739 13.374 1.749 1.00 96.19 127 ASP A O 1
ATOM 927 N N . LEU A 1 128 ? -21.891 11.661 2.641 1.00 93.50 128 LEU A N 1
ATOM 928 C CA . LEU A 1 128 ? -20.886 10.640 2.335 1.00 93.50 128 LEU A CA 1
ATOM 929 C C . LEU A 1 128 ? -20.549 10.569 0.842 1.00 93.50 128 LEU A C 1
ATOM 931 O O . LEU A 1 128 ? -19.419 10.226 0.504 1.00 93.50 128 LEU A O 1
ATOM 935 N N . THR A 1 129 ? -21.470 10.932 -0.051 1.00 89.12 129 THR A N 1
ATOM 936 C CA . THR A 1 129 ? -21.224 10.917 -1.504 1.00 89.12 129 THR A CA 1
ATOM 937 C C . THR A 1 129 ? -20.164 11.930 -1.938 1.00 89.12 129 THR A C 1
ATOM 939 O O . THR A 1 129 ? -19.524 11.747 -2.968 1.00 89.12 129 THR A O 1
ATOM 942 N N . THR A 1 130 ? -19.928 12.962 -1.124 1.00 88.38 130 THR A N 1
ATOM 943 C CA . THR A 1 130 ? -18.919 14.001 -1.379 1.00 88.38 130 THR A CA 1
ATOM 944 C C . THR A 1 130 ? -17.554 13.680 -0.773 1.00 88.38 130 THR A C 1
ATOM 946 O O . THR A 1 130 ? -16.553 14.280 -1.154 1.00 88.38 130 THR A O 1
ATOM 949 N N . VAL A 1 131 ? -17.510 12.734 0.170 1.00 87.06 131 VAL A N 1
ATOM 950 C CA . VAL A 1 131 ? -16.312 12.390 0.955 1.00 87.06 131 VAL A CA 1
ATOM 951 C C . VAL A 1 131 ? -15.725 11.036 0.550 1.00 87.06 131 VAL A C 1
ATOM 953 O O . VAL A 1 131 ? -14.583 10.712 0.880 1.00 87.06 131 VAL A O 1
ATOM 956 N N . ILE A 1 132 ? -16.489 10.205 -0.157 1.00 86.31 132 ILE A N 1
ATOM 957 C CA . ILE A 1 132 ? -15.965 8.973 -0.744 1.00 86.31 132 ILE A CA 1
ATOM 958 C C . ILE A 1 132 ? -15.026 9.349 -1.889 1.00 86.31 132 ILE A C 1
ATOM 960 O O . ILE A 1 132 ? -15.452 9.839 -2.933 1.00 86.31 132 ILE A O 1
ATOM 964 N N . GLU A 1 133 ? -13.734 9.102 -1.689 1.00 77.12 133 GLU A N 1
ATOM 965 C CA . GLU A 1 133 ? -12.738 9.291 -2.735 1.00 77.12 133 GLU A CA 1
ATOM 966 C C . GLU A 1 133 ? -12.943 8.259 -3.847 1.00 77.12 133 GLU A C 1
ATOM 968 O O . GLU A 1 133 ? -13.009 7.050 -3.605 1.00 77.12 133 GLU A O 1
ATOM 973 N N . VAL A 1 134 ? -13.008 8.739 -5.087 1.00 75.50 134 VAL A N 1
ATOM 974 C CA . VAL A 1 134 ? -12.934 7.888 -6.273 1.00 75.50 134 VAL A CA 1
ATOM 975 C C . VAL A 1 134 ? -11.456 7.761 -6.635 1.00 75.50 134 VAL A C 1
ATOM 977 O O . VAL A 1 134 ? -10.835 8.778 -6.960 1.00 75.50 134 VAL A O 1
ATOM 980 N N . PRO A 1 135 ? -10.858 6.554 -6.591 1.00 67.94 135 PRO A N 1
ATOM 981 C CA . PRO A 1 135 ? -9.492 6.369 -7.053 1.00 67.94 135 PRO A CA 1
ATOM 982 C C . PRO A 1 135 ? -9.372 6.896 -8.480 1.00 67.94 135 PRO A C 1
ATOM 984 O O . PRO A 1 135 ? -10.193 6.555 -9.334 1.00 67.94 135 PRO A O 1
ATOM 987 N N . ALA A 1 136 ? -8.362 7.727 -8.741 1.00 60.56 136 ALA A N 1
ATOM 988 C CA . ALA A 1 136 ? -8.106 8.222 -10.084 1.00 60.56 136 ALA A CA 1
ATOM 989 C C . ALA A 1 136 ? -7.934 7.023 -11.026 1.00 60.56 136 ALA A C 1
ATOM 991 O O . ALA A 1 136 ? -6.945 6.292 -10.952 1.00 60.56 136 ALA A O 1
ATOM 992 N N . SER A 1 137 ? -8.915 6.795 -11.897 1.00 58.88 137 SER A N 1
ATOM 993 C CA . SER A 1 137 ? -8.752 5.842 -12.983 1.00 58.88 137 SER A CA 1
ATOM 994 C C . SER A 1 137 ? -7.832 6.490 -14.015 1.00 58.88 137 SER A C 1
ATOM 996 O O . SER A 1 137 ? -8.116 7.613 -14.444 1.00 58.88 137 SER A O 1
ATOM 998 N N . PRO A 1 138 ? -6.741 5.832 -14.441 1.00 54.44 138 PRO A N 1
ATOM 999 C CA . PRO A 1 138 ? -5.902 6.316 -15.524 1.00 54.44 138 PRO A CA 1
ATOM 1000 C C . PRO A 1 138 ? -6.618 6.076 -16.859 1.00 54.44 138 PRO A C 1
ATOM 1002 O O . PRO A 1 138 ? -6.133 5.345 -17.722 1.00 54.44 138 PRO A O 1
ATOM 1005 N N . GLY A 1 139 ? -7.797 6.671 -17.041 1.00 56.69 139 GLY A N 1
ATOM 1006 C CA . GLY A 1 139 ? -8.364 6.853 -18.364 1.00 56.69 139 GLY A CA 1
ATOM 1007 C C . GLY A 1 139 ? -7.435 7.798 -19.108 1.00 56.69 139 GLY A C 1
ATOM 1008 O O . GLY A 1 139 ? -7.474 9.004 -18.883 1.00 56.69 139 GLY A O 1
ATOM 1009 N N . LYS A 1 140 ? -6.532 7.260 -19.932 1.00 56.97 140 LYS A N 1
ATOM 1010 C CA . LYS A 1 140 ? -5.763 8.105 -20.845 1.00 56.97 140 LYS A CA 1
ATOM 1011 C C . LYS A 1 140 ? -6.738 8.670 -21.864 1.00 56.97 140 LYS A C 1
ATOM 1013 O O . LYS A 1 140 ? -7.469 7.905 -22.492 1.00 56.97 140 LYS A O 1
ATOM 1018 N N . ASP A 1 141 ? -6.750 9.989 -22.009 1.00 76.44 141 ASP A N 1
ATOM 1019 C CA . ASP A 1 141 ? -7.520 10.614 -23.070 1.00 76.44 141 ASP A CA 1
ATOM 1020 C C . ASP A 1 141 ? -7.042 10.070 -24.434 1.00 76.44 141 ASP A C 1
ATOM 1022 O O . ASP A 1 141 ? -5.857 9.775 -24.639 1.00 76.44 141 ASP A O 1
ATOM 1026 N N . LEU A 1 142 ? -7.992 9.832 -25.342 1.00 76.62 142 LEU A N 1
ATOM 1027 C CA . LEU A 1 142 ? -7.711 9.266 -26.663 1.00 76.62 142 LEU A CA 1
ATOM 1028 C C . LEU A 1 142 ? -6.645 10.086 -27.427 1.00 76.62 142 LEU A C 1
ATOM 1030 O O . LEU A 1 142 ? -5.761 9.472 -28.027 1.00 76.62 142 LEU A O 1
ATOM 1034 N N . PRO A 1 143 ? -6.656 11.438 -27.374 1.00 82.69 143 PRO A N 1
ATOM 1035 C CA . PRO A 1 143 ? -5.595 12.257 -27.963 1.00 82.69 143 PRO A CA 1
ATOM 1036 C C . PRO A 1 143 ? -4.193 11.986 -27.402 1.00 82.69 143 PRO A C 1
ATOM 1038 O O . PRO A 1 143 ? -3.237 11.932 -28.168 1.00 82.69 143 PRO A O 1
ATOM 1041 N N . ALA A 1 144 ? -4.040 11.774 -26.098 1.00 74.06 144 ALA A N 1
ATOM 1042 C CA . ALA A 1 144 ? -2.773 11.486 -25.438 1.00 74.06 144 ALA A CA 1
ATOM 1043 C C . ALA A 1 144 ? -2.291 10.076 -25.768 1.00 74.06 144 ALA A C 1
ATOM 1045 O O . ALA A 1 144 ? -1.087 9.846 -25.889 1.00 74.06 144 ALA A O 1
ATOM 1046 N N . TRP A 1 145 ? -3.216 9.128 -25.945 1.00 81.25 145 TRP A N 1
ATOM 1047 C CA . TRP A 1 145 ? -2.876 7.815 -26.480 1.00 81.25 145 TRP A CA 1
ATOM 1048 C C . TRP A 1 145 ? -2.400 7.915 -27.933 1.00 81.25 145 TRP A C 1
ATOM 1050 O O . TRP A 1 145 ? -1.337 7.386 -28.250 1.00 81.25 145 TRP A O 1
ATOM 1060 N N . GLN A 1 146 ? -3.113 8.661 -28.784 1.00 87.19 146 GLN A N 1
ATOM 1061 C CA . GLN A 1 146 ? -2.717 8.876 -30.177 1.00 87.19 146 GLN A CA 1
ATOM 1062 C C . GLN A 1 146 ? -1.361 9.585 -30.272 1.00 87.19 146 GLN A C 1
ATOM 1064 O O . GLN A 1 146 ? -0.479 9.110 -30.975 1.00 87.19 146 GLN A O 1
ATOM 1069 N N . ALA A 1 147 ? -1.137 10.641 -29.488 1.00 82.69 147 ALA A N 1
ATOM 1070 C CA . ALA A 1 147 ? 0.140 11.347 -29.440 1.00 82.69 147 ALA A CA 1
ATOM 1071 C C . ALA A 1 147 ? 1.289 10.437 -28.976 1.00 82.69 147 ALA A C 1
ATOM 1073 O O . ALA A 1 147 ? 2.408 10.549 -29.475 1.00 82.69 147 ALA A O 1
ATOM 1074 N N . ALA A 1 148 ? 1.028 9.516 -28.042 1.00 79.38 148 ALA A N 1
ATOM 1075 C CA . ALA A 1 148 ? 2.019 8.532 -27.622 1.00 79.38 148 ALA A CA 1
ATOM 1076 C C . ALA A 1 148 ? 2.336 7.524 -28.738 1.00 79.38 148 ALA A C 1
ATOM 1078 O O . ALA A 1 148 ? 3.504 7.197 -28.936 1.00 79.38 148 ALA A O 1
ATOM 1079 N N . VAL A 1 149 ? 1.327 7.060 -29.481 1.00 85.75 149 VAL A N 1
ATOM 1080 C CA . VAL A 1 149 ? 1.526 6.186 -30.648 1.00 85.75 149 VAL A CA 1
ATOM 1081 C C . VAL A 1 149 ? 2.305 6.911 -31.741 1.00 85.75 149 VAL A C 1
ATOM 1083 O O . VAL A 1 149 ? 3.307 6.381 -32.216 1.00 85.75 149 VAL A O 1
ATOM 1086 N N . ASP A 1 150 ? 1.924 8.143 -32.073 1.00 88.38 150 ASP A N 1
ATOM 1087 C CA . ASP A 1 150 ? 2.597 8.956 -33.087 1.00 88.38 150 ASP A CA 1
ATOM 1088 C C . ASP A 1 150 ? 4.062 9.220 -32.707 1.00 88.38 150 ASP A C 1
ATOM 1090 O O . ASP A 1 150 ? 4.956 9.129 -33.549 1.00 88.38 150 ASP A O 1
ATOM 1094 N N . ALA A 1 151 ? 4.342 9.474 -31.423 1.00 83.62 151 ALA A N 1
ATOM 1095 C CA . ALA A 1 151 ? 5.705 9.641 -30.923 1.00 83.62 151 ALA A CA 1
ATOM 1096 C C . ALA A 1 151 ? 6.537 8.353 -31.038 1.00 83.62 151 ALA A C 1
ATOM 1098 O O . ALA A 1 151 ? 7.718 8.414 -31.387 1.00 83.62 151 ALA A O 1
ATOM 1099 N N . VAL A 1 152 ? 5.938 7.188 -30.769 1.00 83.38 152 VAL A N 1
ATOM 1100 C CA . VAL A 1 152 ? 6.607 5.887 -30.926 1.00 83.38 152 VAL A CA 1
ATOM 1101 C C . VAL A 1 152 ? 6.879 5.591 -32.399 1.00 83.38 152 VAL A C 1
ATOM 1103 O O . VAL A 1 152 ? 7.990 5.183 -32.730 1.00 83.38 152 VAL A O 1
ATOM 1106 N N . GLU A 1 153 ? 5.916 5.827 -33.289 1.00 86.31 153 GLU A N 1
ATOM 1107 C CA . GLU A 1 153 ? 6.096 5.639 -34.733 1.00 86.31 153 GLU A CA 1
ATOM 1108 C C . GLU A 1 153 ? 7.171 6.581 -35.295 1.00 86.31 153 GLU A C 1
ATOM 1110 O O . GLU A 1 153 ? 8.055 6.134 -36.030 1.00 86.31 153 GLU A O 1
ATOM 1115 N N . ALA A 1 154 ? 7.184 7.852 -34.878 1.00 81.25 154 ALA A N 1
ATOM 1116 C CA . ALA A 1 154 ? 8.225 8.807 -35.258 1.00 81.25 154 ALA A CA 1
ATOM 1117 C C . ALA A 1 154 ? 9.616 8.379 -34.758 1.00 81.25 154 ALA A C 1
ATOM 1119 O O . ALA A 1 154 ? 10.591 8.410 -35.513 1.00 81.25 154 ALA A O 1
ATOM 1120 N N . ALA A 1 155 ? 9.716 7.924 -33.505 1.00 82.50 155 ALA A N 1
ATOM 1121 C CA . ALA A 1 155 ? 10.964 7.401 -32.955 1.00 82.50 155 ALA A CA 1
ATOM 1122 C C . ALA A 1 155 ? 11.428 6.135 -33.693 1.00 82.50 155 ALA A C 1
ATOM 1124 O O . ALA A 1 155 ? 12.623 5.964 -33.942 1.00 82.50 155 ALA A O 1
ATOM 1125 N N . ARG A 1 156 ? 10.490 5.265 -34.088 1.00 81.94 156 ARG A N 1
ATOM 1126 C CA . ARG A 1 156 ? 10.785 4.046 -34.845 1.00 81.94 156 ARG A CA 1
ATOM 1127 C C . ARG A 1 156 ? 11.315 4.364 -36.244 1.00 81.94 156 ARG A C 1
ATOM 1129 O O . ARG A 1 156 ? 12.263 3.716 -36.683 1.00 81.94 156 ARG A O 1
ATOM 1136 N N . GLY A 1 157 ? 10.753 5.373 -36.913 1.00 79.69 157 GLY A N 1
ATOM 1137 C CA . GLY A 1 157 ? 11.223 5.850 -38.218 1.00 79.69 157 GLY A CA 1
ATOM 1138 C C . GLY A 1 157 ? 12.660 6.379 -38.189 1.00 79.69 157 GLY A C 1
ATOM 1139 O O . GLY A 1 157 ? 13.410 6.157 -39.129 1.00 79.69 157 GLY A O 1
ATOM 1140 N N . GLY A 1 158 ? 13.090 6.994 -37.083 1.00 81.56 158 GLY A N 1
ATOM 1141 C CA . GLY A 1 158 ? 14.464 7.489 -36.920 1.00 81.56 158 GLY A CA 1
ATOM 1142 C C . GLY A 1 158 ? 15.510 6.426 -36.560 1.00 81.56 158 GLY A C 1
ATOM 1143 O O . GLY A 1 158 ? 16.702 6.734 -36.502 1.00 81.56 158 GLY A O 1
ATOM 1144 N N . MET A 1 159 ? 15.107 5.182 -36.285 1.00 88.00 159 MET A N 1
ATOM 1145 C CA . MET A 1 159 ? 16.035 4.144 -35.841 1.00 88.00 159 MET A CA 1
ATOM 1146 C C . MET A 1 159 ? 16.897 3.644 -37.006 1.00 88.00 159 MET A C 1
ATOM 1148 O O . MET A 1 159 ? 16.377 3.173 -38.012 1.00 88.00 159 MET A O 1
ATOM 1152 N N . VAL A 1 160 ? 18.222 3.707 -36.866 1.00 89.75 160 VAL A N 1
ATOM 1153 C CA . VAL A 1 160 ? 19.179 3.230 -37.878 1.00 89.75 160 VAL A CA 1
ATOM 1154 C C . VAL A 1 160 ? 19.300 1.707 -37.816 1.00 89.75 160 VAL A C 1
ATOM 1156 O O . VAL A 1 160 ? 19.606 1.153 -36.763 1.00 89.75 160 VAL A O 1
ATOM 1159 N N . VAL A 1 161 ? 19.095 1.031 -38.948 1.00 93.19 161 VAL A N 1
ATOM 1160 C CA . VAL A 1 161 ? 19.155 -0.441 -39.067 1.00 93.19 161 VAL A CA 1
ATOM 1161 C C . VAL A 1 161 ? 20.318 -0.943 -39.909 1.00 93.19 161 VAL A C 1
ATOM 1163 O O . VAL A 1 161 ? 20.626 -2.133 -39.897 1.00 93.19 161 VAL A O 1
ATOM 1166 N N . GLY A 1 162 ? 20.983 -0.048 -40.632 1.00 90.38 162 GLY A N 1
ATOM 1167 C CA . GLY A 1 162 ? 22.142 -0.385 -41.441 1.00 90.38 162 GLY A CA 1
ATOM 1168 C C . GLY A 1 162 ? 22.991 0.838 -41.750 1.00 90.38 162 GLY A C 1
ATOM 1169 O O . GLY A 1 162 ? 22.541 1.975 -41.639 1.00 90.38 162 GLY A O 1
ATOM 1170 N N . GLY A 1 163 ? 24.233 0.602 -42.152 1.00 92.88 163 GLY A N 1
ATOM 1171 C CA . GLY A 1 163 ? 25.136 1.644 -42.618 1.00 92.88 163 GLY A CA 1
ATOM 1172 C C . GLY A 1 163 ? 26.045 1.096 -43.706 1.00 92.88 163 GLY A C 1
ATOM 1173 O O . GLY A 1 163 ? 26.584 -0.001 -43.574 1.00 92.88 163 GLY A O 1
ATOM 1174 N N . THR A 1 164 ? 26.214 1.855 -44.781 1.00 92.38 164 THR A N 1
ATOM 1175 C CA . THR A 1 164 ? 27.113 1.529 -45.892 1.00 92.38 164 THR A CA 1
ATOM 1176 C C . THR A 1 164 ? 27.985 2.730 -46.210 1.00 92.38 164 THR A C 1
ATOM 1178 O O . THR A 1 164 ? 27.522 3.867 -46.146 1.00 92.38 164 THR A O 1
ATOM 1181 N N . VAL A 1 165 ? 29.238 2.497 -46.588 1.00 91.19 165 VAL A N 1
ATOM 1182 C CA . VAL A 1 165 ? 30.097 3.561 -47.116 1.00 91.19 165 VAL A CA 1
ATOM 1183 C C . VAL A 1 165 ? 29.880 3.647 -48.624 1.00 91.19 165 VAL A C 1
ATOM 1185 O O . VAL A 1 165 ? 30.061 2.655 -49.329 1.00 91.19 165 VAL A O 1
ATOM 1188 N N . SER A 1 166 ? 29.486 4.823 -49.111 1.00 91.56 166 SER A N 1
ATOM 1189 C CA . SER A 1 166 ? 29.306 5.103 -50.538 1.00 91.56 166 SER A CA 1
ATOM 1190 C C . SER A 1 166 ? 30.209 6.267 -50.937 1.00 91.56 166 SER A C 1
ATOM 1192 O O . SER A 1 166 ? 29.999 7.414 -50.533 1.00 91.56 166 SER A O 1
ATOM 1194 N N . GLY A 1 167 ? 31.270 5.950 -51.685 1.00 91.50 167 GLY A N 1
ATOM 1195 C CA . GLY A 1 167 ? 32.370 6.879 -51.935 1.00 91.50 167 GLY A CA 1
ATOM 1196 C C . GLY A 1 167 ? 33.063 7.273 -50.630 1.00 91.50 167 GLY A C 1
ATOM 1197 O O . GLY A 1 167 ? 33.621 6.422 -49.941 1.00 91.50 167 GLY A O 1
ATOM 1198 N N . ASP A 1 168 ? 33.000 8.562 -50.301 1.00 87.62 168 ASP A N 1
ATOM 1199 C CA . ASP A 1 168 ? 33.637 9.142 -49.112 1.00 87.62 168 ASP A CA 1
ATOM 1200 C C . ASP A 1 168 ? 32.677 9.304 -47.933 1.00 87.62 168 ASP A C 1
ATOM 1202 O O . ASP A 1 168 ? 33.105 9.660 -46.841 1.00 87.62 168 ASP A O 1
ATOM 1206 N N . ASN A 1 169 ? 31.388 9.022 -48.120 1.00 85.88 169 ASN A N 1
ATOM 1207 C CA . ASN A 1 169 ? 30.370 9.273 -47.109 1.00 85.88 169 ASN A CA 1
ATOM 1208 C C . ASN A 1 169 ? 29.900 7.986 -46.431 1.00 85.88 169 ASN A C 1
ATOM 1210 O O . ASN A 1 169 ? 29.709 6.958 -47.087 1.00 85.88 169 ASN A O 1
ATOM 1214 N N . LEU A 1 170 ? 29.634 8.066 -45.125 1.00 92.00 170 LEU A N 1
ATOM 1215 C CA . LEU A 1 170 ? 28.842 7.055 -44.429 1.00 92.00 170 LEU A CA 1
ATOM 1216 C C . LEU A 1 170 ? 27.361 7.352 -44.648 1.00 92.00 170 LEU A C 1
ATOM 1218 O O . LEU A 1 170 ? 26.861 8.400 -44.247 1.00 92.00 170 LEU A O 1
ATOM 1222 N N . VAL A 1 171 ? 26.664 6.410 -45.270 1.00 91.44 171 VAL A N 1
ATOM 1223 C CA . VAL A 1 171 ? 25.223 6.461 -45.498 1.00 91.44 171 VAL A CA 1
ATOM 1224 C C . VAL A 1 171 ? 24.557 5.499 -44.525 1.00 91.44 171 VAL A C 1
ATOM 1226 O O . VAL A 1 171 ? 24.797 4.295 -44.570 1.00 91.44 171 VAL A O 1
ATOM 1229 N N . LEU A 1 172 ? 23.737 6.033 -43.630 1.00 93.69 172 LEU A N 1
ATOM 1230 C CA . LEU A 1 172 ? 22.927 5.283 -42.679 1.00 93.69 172 LEU A CA 1
ATOM 1231 C C . LEU A 1 172 ? 21.560 5.009 -43.302 1.00 93.69 172 LEU A C 1
ATOM 1233 O O . LEU A 1 172 ? 20.988 5.888 -43.936 1.00 93.69 172 LEU A O 1
ATOM 1237 N N . THR A 1 173 ? 21.044 3.798 -43.130 1.00 92.19 173 THR A N 1
ATOM 1238 C CA . THR A 1 173 ? 19.685 3.415 -43.528 1.00 92.19 173 THR A CA 1
ATOM 1239 C C . THR A 1 173 ? 18.840 3.286 -42.271 1.00 92.19 173 THR A C 1
ATOM 1241 O O . THR A 1 173 ? 19.187 2.521 -41.365 1.00 92.19 173 THR A O 1
ATOM 1244 N N . THR A 1 174 ? 17.760 4.050 -42.191 1.00 92.56 174 THR A N 1
ATOM 1245 C CA . THR A 1 174 ? 16.763 3.953 -41.124 1.00 92.56 174 THR A CA 1
ATOM 1246 C C . THR A 1 174 ? 15.821 2.773 -41.356 1.00 92.56 174 THR A C 1
ATOM 1248 O O . THR A 1 174 ? 15.795 2.183 -42.436 1.00 92.56 174 THR A O 1
ATOM 1251 N N . LEU A 1 175 ? 15.074 2.368 -40.326 1.00 84.44 175 LEU A N 1
ATOM 1252 C CA . LEU A 1 175 ? 14.179 1.206 -40.369 1.00 84.44 175 LEU A CA 1
ATOM 1253 C C . LEU A 1 175 ? 13.110 1.325 -41.467 1.00 84.44 175 LEU A C 1
ATOM 1255 O O . LEU A 1 175 ? 12.707 0.315 -42.034 1.00 84.44 175 LEU A O 1
ATOM 1259 N N . ASP A 1 176 ? 12.668 2.544 -41.774 1.00 87.44 176 ASP A N 1
ATOM 1260 C CA . ASP A 1 176 ? 11.721 2.844 -42.856 1.00 87.44 176 ASP A CA 1
ATOM 1261 C C . ASP A 1 176 ? 12.360 2.817 -44.263 1.00 87.44 176 ASP A C 1
ATOM 1263 O O . ASP A 1 176 ? 11.675 3.030 -45.262 1.00 87.44 176 ASP A O 1
ATOM 1267 N N . GLY A 1 177 ? 13.664 2.538 -44.355 1.00 89.50 177 GLY A N 1
ATOM 1268 C CA . GLY A 1 177 ? 14.428 2.495 -45.598 1.00 89.50 177 GLY A CA 1
ATOM 1269 C C . GLY A 1 177 ? 14.974 3.850 -46.056 1.00 89.50 177 GLY A C 1
ATOM 1270 O O . GLY A 1 177 ? 15.672 3.897 -47.072 1.00 89.50 177 GLY A O 1
ATOM 1271 N N . THR A 1 178 ? 14.709 4.940 -45.328 1.00 93.12 178 THR A N 1
ATOM 1272 C CA . THR A 1 178 ? 15.270 6.258 -45.644 1.00 93.12 178 THR A CA 1
ATOM 1273 C C . THR A 1 178 ? 16.793 6.241 -45.471 1.00 93.12 178 THR A C 1
ATOM 1275 O O . THR A 1 178 ? 17.340 5.630 -44.553 1.00 93.12 178 THR A O 1
ATOM 1278 N N . GLN A 1 179 ? 17.515 6.897 -46.382 1.00 95.00 179 GLN A N 1
ATOM 1279 C CA . GLN A 1 179 ? 18.969 7.024 -46.295 1.00 95.00 179 GLN A CA 1
ATOM 1280 C C . GLN A 1 179 ? 19.369 8.417 -45.815 1.00 95.00 179 GLN A C 1
ATOM 1282 O O . GLN A 1 179 ? 18.928 9.429 -46.357 1.00 95.00 179 GLN A O 1
ATOM 1287 N N . MET A 1 180 ? 20.249 8.464 -44.819 1.00 93.19 180 MET A N 1
ATOM 1288 C CA . MET A 1 180 ? 20.811 9.686 -44.252 1.00 93.19 180 MET A CA 1
ATOM 1289 C C . MET A 1 180 ? 22.330 9.658 -44.404 1.00 93.19 180 MET A C 1
ATOM 1291 O O . MET A 1 180 ? 22.975 8.678 -44.037 1.00 93.19 180 MET A O 1
ATOM 1295 N N . THR A 1 181 ? 22.933 10.728 -44.919 1.00 91.38 181 THR A N 1
ATOM 1296 C CA . THR A 1 181 ? 24.397 10.840 -44.942 1.00 91.38 181 THR A CA 1
ATOM 1297 C C . THR A 1 181 ? 24.893 11.381 -43.603 1.00 91.38 181 THR A C 1
ATOM 1299 O O . THR A 1 181 ? 24.503 12.468 -43.184 1.00 91.38 181 THR A O 1
ATOM 1302 N N . ALA A 1 182 ? 25.766 10.635 -42.928 1.00 87.69 182 ALA A N 1
ATOM 1303 C CA . ALA A 1 182 ? 26.480 11.098 -41.738 1.00 87.69 182 ALA A CA 1
ATOM 1304 C C . ALA A 1 182 ? 27.691 11.987 -42.097 1.00 87.69 182 ALA A C 1
ATOM 1306 O O . ALA A 1 182 ? 28.424 12.428 -41.214 1.00 87.69 182 ALA A O 1
ATOM 1307 N N . GLY A 1 183 ? 27.891 12.262 -43.393 1.00 85.88 183 GLY A N 1
ATOM 1308 C CA . GLY A 1 183 ? 28.985 13.069 -43.918 1.00 85.88 183 GLY A CA 1
ATOM 1309 C C . GLY A 1 183 ? 30.213 12.250 -44.308 1.00 85.88 183 GLY A C 1
ATOM 1310 O O . GLY A 1 183 ? 30.204 11.014 -44.301 1.00 85.88 183 GLY A O 1
ATOM 1311 N N . ASN A 1 184 ? 31.265 12.975 -44.688 1.00 83.50 184 ASN A N 1
ATOM 1312 C CA . ASN A 1 184 ? 32.517 12.403 -45.159 1.00 83.50 184 ASN A CA 1
ATOM 1313 C C . ASN A 1 184 ? 33.250 11.697 -44.003 1.00 83.50 184 ASN A C 1
ATOM 1315 O O . ASN A 1 184 ? 33.562 12.325 -42.993 1.00 83.50 184 ASN A O 1
ATOM 1319 N N . VAL A 1 185 ? 33.537 10.403 -44.154 1.00 83.31 185 VAL A N 1
ATOM 1320 C CA . VAL A 1 185 ? 34.307 9.601 -43.183 1.00 83.31 185 VAL A CA 1
ATOM 1321 C C . VAL A 1 185 ? 35.796 9.543 -43.499 1.00 83.31 185 VAL A C 1
ATOM 1323 O O . VAL A 1 185 ? 36.593 9.037 -42.708 1.00 83.31 185 VAL A O 1
ATOM 1326 N N . ARG A 1 186 ? 36.199 10.082 -44.648 1.00 75.00 186 ARG A N 1
ATOM 1327 C CA . ARG A 1 186 ? 37.594 10.287 -44.996 1.00 75.00 186 ARG A CA 1
ATOM 1328 C C . ARG A 1 186 ? 38.069 11.534 -44.246 1.00 75.00 186 ARG A C 1
ATOM 1330 O O . ARG A 1 186 ? 37.858 12.665 -44.679 1.00 75.00 186 ARG A O 1
ATOM 1337 N N . GLY A 1 187 ? 38.698 11.325 -43.089 1.00 63.56 187 GLY A N 1
ATOM 1338 C CA . GLY A 1 187 ? 39.456 12.382 -42.416 1.00 63.56 187 GLY A CA 1
ATOM 1339 C C . GLY A 1 187 ? 40.508 12.996 -43.357 1.00 63.56 187 GLY A C 1
ATOM 1340 O O . GLY A 1 187 ? 40.791 12.416 -44.413 1.00 63.56 187 GLY A O 1
ATOM 1341 N N . PRO A 1 188 ? 41.103 14.158 -43.016 1.00 59.88 188 PRO A N 1
ATOM 1342 C CA . PRO A 1 188 ? 42.205 14.717 -43.797 1.00 59.88 188 PRO A CA 1
ATOM 1343 C C . PRO A 1 188 ? 43.238 13.616 -44.045 1.00 59.88 188 PRO A C 1
ATOM 1345 O O . PRO A 1 188 ? 43.699 12.972 -43.104 1.00 59.88 188 PRO A O 1
ATOM 1348 N N . LYS A 1 189 ? 43.508 13.343 -45.325 1.00 55.06 189 LYS A N 1
ATOM 1349 C CA . LYS A 1 189 ? 44.324 12.221 -45.791 1.00 55.06 189 LYS A CA 1
ATOM 1350 C C . LYS A 1 189 ? 45.728 12.326 -45.189 1.00 55.06 189 LYS A C 1
ATOM 1352 O O . LYS A 1 189 ? 46.586 13.024 -45.720 1.00 55.06 189 LYS A O 1
ATOM 1357 N N . GLY A 1 190 ? 45.953 11.665 -44.058 1.00 49.78 190 GLY A N 1
ATOM 1358 C CA . GLY A 1 190 ? 47.286 11.437 -43.524 1.00 49.78 190 GLY A CA 1
ATOM 1359 C C . GLY A 1 190 ? 47.933 10.337 -44.352 1.00 49.78 190 GLY A C 1
ATOM 1360 O O . GLY A 1 190 ? 47.629 9.166 -44.154 1.00 49.78 190 GLY A O 1
ATOM 1361 N N . ASP A 1 191 ? 48.803 10.701 -45.291 1.00 51.19 191 ASP A N 1
ATOM 1362 C CA . ASP A 1 191 ? 49.549 9.761 -46.143 1.00 51.19 191 ASP A CA 1
ATOM 1363 C C . ASP A 1 191 ? 50.663 8.996 -45.382 1.00 51.19 191 ASP A C 1
ATOM 1365 O O . ASP A 1 191 ? 51.644 8.547 -45.968 1.00 51.19 191 ASP A O 1
ATOM 1369 N N . THR A 1 192 ? 50.517 8.775 -44.074 1.00 48.31 192 THR A N 1
ATOM 1370 C CA . THR A 1 192 ? 51.395 7.899 -43.289 1.00 48.31 192 THR A CA 1
ATOM 1371 C C . THR A 1 192 ? 50.558 6.886 -42.527 1.00 48.31 192 THR A C 1
ATOM 1373 O O . THR A 1 192 ? 49.900 7.185 -41.533 1.00 48.31 192 THR A O 1
ATOM 1376 N N . GLY A 1 193 ? 50.578 5.663 -43.053 1.00 48.78 193 GLY A N 1
ATOM 1377 C CA . GLY A 1 193 ? 49.884 4.515 -42.506 1.00 48.78 193 GLY A CA 1
ATOM 1378 C C . GLY A 1 193 ? 50.236 4.231 -41.048 1.00 48.78 193 GLY A C 1
ATOM 1379 O O . GLY A 1 193 ? 51.379 4.332 -40.608 1.00 48.78 193 GLY A O 1
ATOM 1380 N N . GLY A 1 194 ? 49.206 3.800 -40.337 1.00 41.41 194 GLY A N 1
ATOM 1381 C CA . GLY A 1 194 ? 49.265 3.193 -39.024 1.00 41.41 194 GLY A CA 1
ATOM 1382 C C . GLY A 1 194 ? 47.911 2.558 -38.767 1.00 41.41 194 GLY A C 1
ATOM 1383 O O . GLY A 1 194 ? 46.996 3.212 -38.281 1.00 41.41 194 GLY A O 1
ATOM 1384 N N . THR A 1 195 ? 47.763 1.303 -39.181 1.00 53.03 195 THR A N 1
ATOM 1385 C CA . THR A 1 195 ? 46.591 0.461 -38.948 1.00 53.03 195 THR A CA 1
ATOM 1386 C C . THR A 1 195 ? 46.283 0.363 -37.456 1.00 53.03 195 THR A C 1
ATOM 1388 O O . THR A 1 195 ? 46.790 -0.517 -36.775 1.00 53.03 195 THR A O 1
ATOM 1391 N N . VAL A 1 196 ? 45.410 1.232 -36.962 1.00 40.56 196 VAL A N 1
ATOM 1392 C CA . VAL A 1 196 ? 44.378 0.898 -35.981 1.00 40.56 196 VAL A CA 1
ATOM 1393 C C . VAL A 1 196 ? 43.257 1.901 -36.195 1.00 40.56 196 VAL A C 1
ATOM 1395 O O . VAL A 1 196 ? 43.492 3.106 -36.198 1.00 40.56 196 VAL A O 1
ATOM 1398 N N . VAL A 1 197 ? 42.038 1.406 -36.392 1.00 47.72 197 VAL A N 1
ATOM 1399 C CA . VAL A 1 197 ? 40.819 2.208 -36.287 1.00 47.72 197 VAL A CA 1
ATOM 1400 C C . VAL A 1 197 ? 40.798 2.777 -34.870 1.00 47.72 197 VAL A C 1
ATOM 1402 O O . VAL A 1 197 ? 40.377 2.116 -33.925 1.00 47.72 197 VAL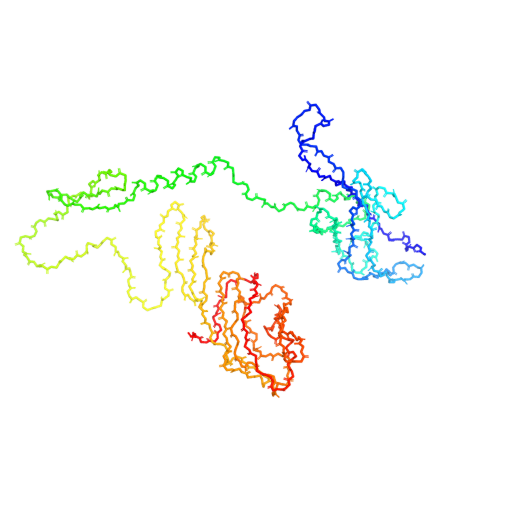 A O 1
ATOM 1405 N N . G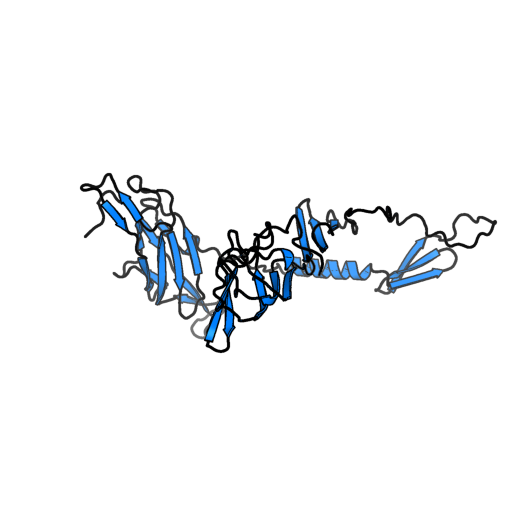LN A 1 198 ? 41.335 3.982 -34.699 1.00 45.78 198 GLN A N 1
ATOM 1406 C CA . GLN A 1 198 ? 41.141 4.762 -33.494 1.00 45.78 198 GLN A CA 1
ATOM 1407 C C . GLN A 1 198 ? 39.684 5.206 -33.560 1.00 45.78 198 GLN A C 1
ATOM 1409 O O . GLN A 1 198 ? 39.329 6.079 -34.353 1.00 45.78 198 GLN A O 1
ATOM 1414 N N . ALA A 1 199 ? 38.829 4.501 -32.814 1.00 49.03 199 ALA A N 1
ATOM 1415 C CA . ALA A 1 199 ? 37.436 4.866 -32.630 1.00 49.03 199 ALA A CA 1
ATOM 1416 C C . ALA A 1 199 ? 37.373 6.373 -32.368 1.00 49.03 199 ALA A C 1
ATOM 1418 O O . ALA A 1 199 ? 37.997 6.870 -31.427 1.00 49.03 199 ALA A O 1
ATOM 1419 N N . GLY A 1 200 ? 36.683 7.086 -33.260 1.00 44.03 200 GLY A N 1
ATOM 1420 C CA . GLY A 1 200 ? 36.493 8.519 -33.158 1.00 44.03 200 GLY A CA 1
ATOM 1421 C C . GLY A 1 200 ? 36.027 8.867 -31.751 1.00 44.03 200 GLY A C 1
ATOM 1422 O O . GLY A 1 200 ? 35.063 8.305 -31.233 1.00 44.03 200 GLY A O 1
ATOM 1423 N N . THR A 1 201 ? 36.758 9.790 -31.148 1.00 48.81 201 THR A N 1
ATOM 1424 C CA . THR A 1 201 ? 36.599 10.407 -29.832 1.00 48.81 201 THR A CA 1
ATOM 1425 C C . THR A 1 201 ? 35.307 11.231 -29.714 1.00 48.81 201 THR A C 1
ATOM 1427 O O . THR A 1 201 ? 35.332 12.383 -29.297 1.00 48.81 201 THR A O 1
ATOM 1430 N N . GLY A 1 202 ? 34.166 10.651 -30.101 1.00 40.47 202 GLY A N 1
ATOM 1431 C CA . GLY A 1 202 ? 32.820 11.210 -29.940 1.00 40.47 202 GLY A CA 1
ATOM 1432 C C . GLY A 1 202 ? 31.964 10.472 -28.907 1.00 40.47 202 GLY A C 1
ATOM 1433 O O . GLY A 1 202 ? 30.935 10.993 -28.492 1.00 40.47 202 GLY A O 1
ATOM 1434 N N . LEU A 1 203 ? 32.397 9.294 -28.447 1.00 47.53 203 LEU A N 1
ATOM 1435 C CA . LEU A 1 203 ? 31.810 8.626 -27.288 1.00 47.53 203 LEU A CA 1
ATOM 1436 C C . LEU A 1 203 ? 32.852 8.591 -26.173 1.00 47.53 203 LEU A C 1
ATOM 1438 O O . LEU A 1 203 ? 33.588 7.624 -25.995 1.00 47.53 203 LEU A O 1
ATOM 1442 N N . THR A 1 204 ? 32.940 9.689 -25.431 1.00 39.34 204 THR A N 1
ATOM 1443 C CA . THR A 1 204 ? 33.619 9.730 -24.139 1.00 39.34 204 THR A CA 1
ATOM 1444 C C . THR A 1 204 ? 32.853 8.847 -23.153 1.00 39.34 204 THR A C 1
ATOM 1446 O O . THR A 1 204 ? 32.077 9.329 -22.333 1.00 39.34 204 THR A O 1
ATOM 1449 N N . THR A 1 205 ? 33.080 7.531 -23.189 1.00 44.09 205 THR A N 1
ATOM 1450 C CA . THR A 1 205 ? 32.858 6.698 -22.004 1.00 44.09 205 THR A CA 1
ATOM 1451 C C . THR A 1 205 ? 33.919 7.099 -20.987 1.00 44.09 205 THR A C 1
ATOM 1453 O O . THR A 1 205 ? 35.042 6.591 -20.985 1.00 44.09 205 THR A O 1
ATOM 1456 N N . SER A 1 206 ? 33.589 8.105 -20.183 1.00 39.94 206 SER A N 1
ATOM 1457 C CA . SER A 1 206 ? 34.380 8.540 -19.044 1.00 39.94 206 SER A CA 1
ATOM 1458 C C . SER A 1 206 ? 34.691 7.342 -18.152 1.00 39.94 206 SER A C 1
ATOM 1460 O O . SER A 1 206 ? 33.788 6.777 -17.544 1.00 39.94 206 SER A O 1
ATOM 1462 N N . GLY A 1 207 ? 35.976 7.003 -18.084 1.00 39.22 207 GLY A N 1
ATOM 1463 C CA . GLY A 1 207 ? 36.624 6.380 -16.939 1.00 39.22 207 GLY A CA 1
ATOM 1464 C C . GLY A 1 207 ? 36.153 4.977 -16.568 1.00 39.22 207 GLY A C 1
ATOM 1465 O O . GLY A 1 207 ? 35.116 4.793 -15.938 1.00 39.22 207 GLY A O 1
ATOM 1466 N N . ALA A 1 208 ? 37.047 4.005 -16.753 1.00 44.22 208 ALA A N 1
ATOM 1467 C CA . ALA A 1 208 ? 37.178 2.886 -15.824 1.00 44.22 208 ALA A CA 1
ATOM 1468 C C . ALA A 1 208 ? 37.636 3.424 -14.448 1.00 44.22 208 ALA A C 1
ATOM 1470 O O . ALA A 1 208 ? 38.769 3.232 -14.020 1.00 44.22 208 ALA A O 1
ATOM 1471 N N . GLY A 1 209 ? 36.769 4.200 -13.800 1.00 41.09 209 GLY A N 1
ATOM 1472 C CA . GLY A 1 209 ? 36.910 4.655 -12.432 1.00 41.09 209 GLY A CA 1
ATOM 1473 C C . GLY A 1 209 ? 36.165 3.678 -11.542 1.00 41.09 209 GLY A C 1
ATOM 1474 O O . GLY A 1 209 ? 34.940 3.596 -11.574 1.00 41.09 209 GLY A O 1
ATOM 1475 N N . THR A 1 210 ? 36.910 2.913 -10.757 1.00 51.62 210 THR A N 1
ATOM 1476 C CA . THR A 1 210 ? 36.397 2.243 -9.563 1.00 51.62 210 THR A CA 1
ATOM 1477 C C . THR A 1 210 ? 35.527 3.214 -8.753 1.00 51.62 210 THR A C 1
ATOM 1479 O O . THR A 1 210 ? 36.010 4.275 -8.371 1.00 51.62 210 THR A O 1
ATOM 1482 N N . ALA A 1 211 ? 34.283 2.793 -8.482 1.00 48.59 211 ALA A N 1
ATOM 1483 C CA . ALA A 1 211 ? 33.216 3.430 -7.689 1.00 48.59 211 ALA A CA 1
ATOM 1484 C C . ALA A 1 211 ? 32.093 4.164 -8.468 1.00 48.59 211 ALA A C 1
ATOM 1486 O O . ALA A 1 211 ? 32.170 5.349 -8.777 1.00 48.59 211 ALA A O 1
ATOM 1487 N N . ALA A 1 212 ? 31.001 3.417 -8.693 1.00 56.09 212 ALA A N 1
ATOM 1488 C CA . ALA A 1 212 ? 29.585 3.786 -8.501 1.00 56.09 212 ALA A CA 1
ATOM 1489 C C . ALA A 1 212 ? 29.091 5.185 -8.931 1.00 56.09 212 ALA A C 1
ATOM 1491 O O . ALA A 1 212 ? 28.174 5.723 -8.311 1.00 56.09 212 ALA A O 1
ATOM 1492 N N . SER A 1 213 ? 29.642 5.776 -9.989 1.00 54.59 213 SER A N 1
ATOM 1493 C CA . SER A 1 213 ? 29.057 6.988 -10.568 1.00 54.59 213 SER A CA 1
ATOM 1494 C C . SER A 1 213 ? 27.939 6.603 -11.547 1.00 54.59 213 SER A C 1
ATOM 1496 O O . SER A 1 213 ? 28.148 5.717 -12.379 1.00 54.59 213 SER A O 1
ATOM 1498 N N . PRO A 1 214 ? 26.742 7.207 -11.444 1.00 60.59 214 PRO A N 1
ATOM 1499 C CA . PRO A 1 214 ? 25.607 6.846 -12.283 1.00 60.59 214 PRO A CA 1
ATOM 1500 C C . PRO A 1 214 ? 25.910 7.109 -13.764 1.00 60.59 214 PRO A C 1
ATOM 1502 O O . PRO A 1 214 ? 26.332 8.201 -14.136 1.00 60.59 214 PRO A O 1
ATOM 1505 N N . LEU A 1 215 ? 25.676 6.103 -14.612 1.00 63.84 215 LEU A N 1
ATOM 1506 C CA . LEU A 1 215 ? 25.751 6.242 -16.067 1.00 63.84 215 LEU A CA 1
ATOM 1507 C C . LEU A 1 215 ? 24.490 6.962 -16.555 1.00 63.84 215 LEU A C 1
ATOM 1509 O O . LEU A 1 215 ? 23.387 6.435 -16.395 1.00 63.84 215 LEU A O 1
ATOM 1513 N N . THR A 1 216 ? 24.656 8.138 -17.159 1.00 60.78 216 THR A N 1
ATOM 1514 C CA . THR A 1 216 ? 23.565 8.887 -17.794 1.00 60.78 216 THR A CA 1
ATOM 1515 C C . THR A 1 216 ? 23.344 8.367 -19.214 1.00 60.78 216 THR A C 1
ATOM 1517 O O . THR A 1 216 ? 24.179 8.580 -20.092 1.00 60.78 216 THR A O 1
ATOM 1520 N N . LEU A 1 217 ? 22.220 7.692 -19.461 1.00 59.84 217 LEU A N 1
ATOM 1521 C CA . LEU A 1 217 ? 21.820 7.234 -20.796 1.00 59.84 217 LEU A CA 1
ATOM 1522 C C . LEU A 1 217 ? 21.029 8.338 -21.515 1.00 59.84 217 LEU A C 1
ATOM 1524 O O . LEU A 1 217 ? 19.812 8.256 -21.635 1.00 59.84 217 LEU A O 1
ATOM 1528 N N . GLY A 1 218 ? 21.734 9.374 -21.980 1.00 56.38 218 GLY A N 1
ATOM 1529 C CA . GLY A 1 218 ? 21.177 10.446 -22.814 1.00 56.38 218 GLY A CA 1
ATOM 1530 C C . GLY A 1 218 ? 20.136 11.350 -22.135 1.00 56.38 218 GLY A C 1
ATOM 1531 O O . GLY A 1 218 ? 19.600 11.053 -21.067 1.00 56.38 218 GLY A O 1
ATOM 1532 N N . THR A 1 219 ? 19.858 12.486 -22.775 1.00 50.22 219 THR A N 1
ATOM 1533 C CA . THR A 1 219 ? 18.831 13.442 -22.346 1.00 50.22 219 THR A CA 1
ATOM 1534 C C . THR A 1 219 ? 17.809 13.565 -23.468 1.00 50.22 219 THR A C 1
ATOM 1536 O O . THR A 1 219 ? 18.131 14.075 -24.539 1.00 50.22 219 THR A O 1
ATOM 1539 N N . LEU A 1 220 ? 16.585 13.094 -23.248 1.00 61.12 220 LEU A N 1
ATOM 1540 C CA . LEU A 1 220 ? 15.468 13.280 -24.178 1.00 61.12 220 LEU A CA 1
ATOM 1541 C C . LEU A 1 220 ? 14.550 14.339 -23.567 1.00 61.12 220 LEU A C 1
ATOM 1543 O O . LEU A 1 220 ? 13.940 14.089 -22.536 1.00 61.12 220 LEU A O 1
ATOM 1547 N N . ASN A 1 221 ? 14.473 15.533 -24.161 1.00 70.12 221 ASN A N 1
ATOM 1548 C CA . ASN A 1 221 ? 13.529 16.590 -23.757 1.00 70.12 221 ASN A CA 1
ATOM 1549 C C . ASN A 1 221 ? 13.504 16.904 -22.243 1.00 70.12 221 ASN A C 1
ATOM 1551 O O . ASN A 1 221 ? 12.442 16.998 -21.635 1.00 70.12 221 ASN A O 1
ATOM 1555 N N . GLY A 1 222 ? 14.676 17.039 -21.611 1.00 75.94 222 GLY A N 1
ATOM 1556 C CA . GLY A 1 222 ? 14.773 17.347 -20.175 1.00 75.94 222 GLY A CA 1
ATOM 1557 C C . GLY A 1 222 ? 14.479 16.168 -19.240 1.00 75.94 222 GLY A C 1
ATOM 1558 O O . GLY A 1 222 ? 14.512 16.347 -18.023 1.00 75.94 222 GLY A O 1
ATOM 1559 N N . ALA A 1 223 ? 14.237 14.974 -19.790 1.00 84.06 223 ALA A N 1
ATOM 1560 C CA . ALA A 1 223 ? 14.282 13.722 -19.056 1.00 84.06 223 ALA A CA 1
ATOM 1561 C C . ALA A 1 223 ? 15.686 13.106 -19.139 1.00 84.06 223 ALA A C 1
ATOM 1563 O O . ALA A 1 223 ? 16.267 13.035 -20.226 1.00 84.06 223 ALA A O 1
ATOM 1564 N N . SER A 1 224 ? 16.223 12.636 -18.016 1.00 89.25 224 SER A N 1
ATOM 1565 C CA . SER A 1 224 ? 17.444 11.824 -17.984 1.00 89.25 224 SER A CA 1
ATOM 1566 C C . SER A 1 224 ? 17.159 10.453 -17.379 1.00 89.25 224 SER A C 1
ATOM 1568 O O . SER A 1 224 ? 16.337 10.315 -16.475 1.00 89.25 224 SER A O 1
ATOM 1570 N N . LEU A 1 225 ? 17.830 9.423 -17.893 1.00 91.62 225 LEU A N 1
ATOM 1571 C CA . LEU A 1 225 ? 17.822 8.085 -17.309 1.00 91.62 225 LEU A CA 1
ATOM 1572 C C . LEU A 1 225 ? 19.180 7.817 -16.673 1.00 91.62 225 LEU A C 1
ATOM 1574 O O . LEU A 1 225 ? 20.216 7.963 -17.327 1.00 91.62 225 LEU A O 1
ATOM 1578 N N . ARG A 1 226 ? 19.177 7.387 -15.411 1.00 92.31 226 ARG A N 1
ATOM 1579 C CA . ARG A 1 226 ? 20.388 6.971 -14.704 1.00 92.31 226 ARG A CA 1
ATOM 1580 C C . ARG A 1 226 ? 20.253 5.571 -14.129 1.00 92.31 226 ARG A C 1
ATOM 1582 O O . ARG A 1 226 ? 19.254 5.236 -13.490 1.00 92.31 226 ARG A O 1
ATOM 1589 N N . ARG A 1 227 ? 21.297 4.766 -14.326 1.00 94.12 227 ARG A N 1
ATOM 1590 C CA . ARG A 1 227 ? 21.490 3.496 -13.618 1.00 94.12 227 ARG A CA 1
ATOM 1591 C C . ARG A 1 227 ? 22.266 3.763 -12.335 1.00 94.12 227 ARG A C 1
ATOM 1593 O O . ARG A 1 227 ? 23.301 4.424 -12.369 1.00 94.12 227 ARG A O 1
ATOM 1600 N N . ASP A 1 228 ? 21.784 3.242 -11.218 1.00 94.00 228 ASP A N 1
ATOM 1601 C CA . ASP A 1 228 ? 22.414 3.382 -9.910 1.00 94.00 228 ASP A CA 1
ATOM 1602 C C . ASP A 1 228 ? 22.556 2.000 -9.267 1.00 94.00 228 ASP A C 1
ATOM 1604 O O . ASP A 1 228 ? 21.596 1.236 -9.200 1.00 94.00 228 ASP A O 1
ATOM 1608 N N . THR A 1 229 ? 23.780 1.668 -8.854 1.00 95.31 229 THR A N 1
ATOM 1609 C CA . THR A 1 229 ? 24.145 0.349 -8.321 1.00 95.31 229 THR A CA 1
ATOM 1610 C C . THR A 1 229 ? 24.535 0.381 -6.838 1.00 95.31 229 THR A C 1
ATOM 1612 O O . THR A 1 229 ? 25.144 -0.564 -6.337 1.00 95.31 229 THR A O 1
ATOM 1615 N N . THR A 1 230 ? 24.272 1.486 -6.132 1.00 94.00 230 THR A N 1
ATOM 1616 C CA . THR A 1 230 ? 24.749 1.706 -4.750 1.00 94.00 230 THR A CA 1
ATOM 1617 C C . THR A 1 230 ? 24.085 0.782 -3.725 1.00 94.00 230 THR A C 1
ATOM 1619 O O . THR A 1 230 ? 24.700 0.413 -2.727 1.00 94.00 230 THR A O 1
ATOM 1622 N N . VAL A 1 231 ? 22.845 0.370 -3.983 1.00 94.75 231 VAL A N 1
ATOM 1623 C CA . VAL A 1 231 ? 21.990 -0.420 -3.080 1.00 94.75 231 VAL A CA 1
ATOM 1624 C C . VAL A 1 231 ? 21.193 -1.440 -3.887 1.00 94.75 231 VAL A C 1
ATOM 1626 O O . VAL A 1 231 ? 19.961 -1.463 -3.883 1.00 94.75 231 VAL A O 1
ATOM 1629 N N . GLY A 1 232 ? 21.934 -2.259 -4.630 1.00 94.94 232 GLY A N 1
ATOM 1630 C CA . GLY A 1 232 ? 21.394 -3.063 -5.721 1.00 94.94 232 GLY A CA 1
ATOM 1631 C C . GLY A 1 232 ? 21.277 -2.246 -6.994 1.00 94.94 232 GLY A C 1
ATOM 1632 O O . GLY A 1 232 ? 21.769 -1.127 -7.050 1.00 94.94 232 GLY A O 1
ATOM 1633 N N . GLU A 1 233 ? 20.635 -2.801 -8.010 1.00 96.88 233 GLU A N 1
ATOM 1634 C CA . GLU A 1 233 ? 20.441 -2.156 -9.299 1.00 96.88 233 GLU A CA 1
ATOM 1635 C C . GLU A 1 233 ? 19.105 -1.415 -9.352 1.00 96.88 233 GLU A C 1
ATOM 1637 O O . GLU A 1 233 ? 18.045 -2.015 -9.200 1.00 96.88 233 GLU A O 1
ATOM 1642 N N . ARG A 1 234 ? 19.141 -0.110 -9.624 1.00 95.94 234 ARG A N 1
ATOM 1643 C CA . ARG A 1 234 ? 17.948 0.695 -9.898 1.00 95.94 234 ARG A CA 1
ATOM 1644 C C . ARG A 1 234 ? 18.115 1.536 -11.157 1.00 95.94 234 ARG A C 1
ATOM 1646 O O . ARG A 1 234 ? 19.204 2.027 -11.453 1.00 95.94 234 ARG A O 1
ATOM 1653 N N . VAL A 1 235 ? 17.015 1.712 -11.882 1.00 95.44 235 VAL A N 1
ATOM 1654 C CA . VAL A 1 235 ? 16.907 2.630 -13.020 1.00 95.44 235 VAL A CA 1
ATOM 1655 C C . VAL A 1 235 ? 15.988 3.763 -12.602 1.00 95.44 235 VAL A C 1
ATOM 1657 O O . VAL A 1 235 ? 14.838 3.530 -12.227 1.00 95.44 235 VAL A O 1
ATOM 1660 N N . ILE A 1 236 ? 16.509 4.983 -12.641 1.00 95.19 236 ILE A N 1
ATOM 1661 C CA . ILE A 1 236 ? 15.804 6.195 -12.233 1.00 95.19 236 ILE A CA 1
ATOM 1662 C C . ILE A 1 236 ? 15.650 7.089 -13.458 1.00 95.19 236 ILE A C 1
ATOM 1664 O O . ILE A 1 236 ? 16.623 7.336 -14.169 1.00 95.19 236 ILE A O 1
ATOM 1668 N N . ALA A 1 237 ? 14.432 7.568 -13.686 1.00 93.44 237 ALA A N 1
ATOM 1669 C CA . ALA A 1 237 ? 14.140 8.635 -14.628 1.00 93.44 237 ALA A CA 1
ATOM 1670 C C . ALA A 1 237 ? 13.977 9.949 -13.872 1.00 93.44 237 ALA A C 1
ATOM 1672 O O . ALA A 1 237 ? 13.134 10.038 -12.984 1.00 93.44 237 ALA A O 1
ATOM 1673 N N . THR A 1 238 ? 14.744 10.966 -14.238 1.00 93.25 238 THR A N 1
ATOM 1674 C CA . THR A 1 238 ? 14.540 12.331 -13.757 1.00 93.25 238 THR A CA 1
ATOM 1675 C C . THR A 1 238 ? 13.759 13.086 -14.821 1.00 93.25 238 THR A C 1
ATOM 1677 O O . THR A 1 238 ? 14.304 13.333 -15.891 1.00 93.25 238 THR A O 1
ATOM 1680 N N . ILE A 1 239 ? 12.500 13.446 -14.563 1.00 90.19 239 ILE A N 1
ATOM 1681 C CA . ILE A 1 239 ? 11.642 14.188 -15.506 1.00 90.19 239 ILE A CA 1
ATOM 1682 C C . ILE A 1 239 ? 11.208 15.484 -14.826 1.00 90.19 239 ILE A C 1
ATOM 1684 O O . ILE A 1 239 ? 10.635 15.449 -13.741 1.00 90.19 239 ILE A O 1
ATOM 1688 N N . GLY A 1 240 ? 11.523 16.639 -15.422 1.00 89.44 240 GLY A N 1
ATOM 1689 C CA . GLY A 1 240 ? 11.194 17.939 -14.818 1.00 89.44 240 GLY A CA 1
ATOM 1690 C C . GLY A 1 240 ? 11.847 18.165 -13.445 1.00 89.44 240 GLY A C 1
ATOM 1691 O O . GLY A 1 240 ? 11.297 18.878 -12.613 1.00 89.44 240 GLY A O 1
ATOM 1692 N N . GLY A 1 241 ? 12.993 17.523 -13.188 1.00 89.81 241 GLY A N 1
ATOM 1693 C CA . GLY A 1 241 ? 13.695 17.573 -11.899 1.00 89.81 241 GLY A CA 1
ATOM 1694 C C . GLY A 1 241 ? 13.185 16.592 -10.836 1.00 89.81 241 GLY A C 1
ATOM 1695 O O . GLY A 1 241 ? 13.713 16.596 -9.727 1.00 89.81 241 GLY A O 1
ATOM 1696 N N . VAL A 1 242 ? 12.200 15.743 -11.151 1.00 92.56 242 VAL A N 1
ATOM 1697 C CA . VAL A 1 242 ? 11.660 14.736 -10.225 1.00 92.56 242 VAL A CA 1
ATOM 1698 C C . VAL A 1 242 ? 12.210 13.353 -10.562 1.00 92.56 242 VAL A C 1
ATOM 1700 O O . VAL A 1 242 ? 12.014 12.861 -11.673 1.00 92.56 242 VAL A O 1
ATOM 1703 N N . ASP A 1 243 ? 12.859 12.712 -9.589 1.00 94.50 243 ASP A N 1
ATOM 1704 C CA . ASP A 1 243 ? 13.359 11.339 -9.701 1.00 94.50 243 ASP A CA 1
ATOM 1705 C C . ASP A 1 243 ? 12.223 10.324 -9.498 1.00 94.50 243 ASP A C 1
ATOM 1707 O O . ASP A 1 243 ? 11.621 10.238 -8.429 1.00 94.50 243 ASP A O 1
ATOM 1711 N N . THR A 1 244 ? 11.971 9.504 -10.516 1.00 94.19 244 THR A N 1
ATOM 1712 C CA . THR A 1 244 ? 11.042 8.370 -10.481 1.00 94.19 244 THR A CA 1
ATOM 1713 C C . THR A 1 244 ? 11.813 7.077 -10.712 1.00 94.19 244 THR A C 1
ATOM 1715 O O . THR A 1 244 ? 12.485 6.911 -11.729 1.00 94.19 244 THR A O 1
ATOM 1718 N N . MET A 1 245 ? 11.723 6.130 -9.778 1.00 95.31 245 MET A N 1
ATOM 1719 C CA . MET A 1 245 ? 12.325 4.809 -9.955 1.00 95.31 245 MET A CA 1
ATOM 1720 C C . MET A 1 245 ? 11.467 3.974 -10.914 1.00 95.31 245 MET A C 1
ATOM 1722 O O . MET A 1 245 ? 10.328 3.646 -10.595 1.00 95.31 245 MET A O 1
ATOM 1726 N N . LEU A 1 246 ? 12.021 3.621 -12.075 1.00 94.88 246 LEU A N 1
ATOM 1727 C CA . LEU A 1 246 ? 11.359 2.782 -13.082 1.00 94.88 246 LEU A CA 1
ATOM 1728 C C . LEU A 1 246 ? 11.566 1.288 -12.814 1.00 94.88 246 LEU A C 1
ATOM 1730 O O . LEU A 1 246 ? 10.704 0.466 -13.107 1.00 94.88 246 LEU A O 1
ATOM 1734 N N . TYR A 1 247 ? 12.729 0.943 -12.265 1.00 96.94 247 TYR A N 1
ATOM 1735 C CA . TYR A 1 247 ? 13.127 -0.419 -11.924 1.00 96.94 247 TYR A CA 1
ATOM 1736 C C . TYR A 1 247 ? 14.001 -0.390 -10.672 1.00 96.94 247 TYR A C 1
ATOM 1738 O O . TYR A 1 247 ? 14.798 0.533 -10.498 1.00 96.94 247 TYR A O 1
ATOM 1746 N N . GLY A 1 248 ? 13.884 -1.406 -9.822 1.00 97.25 248 GLY A N 1
ATOM 1747 C CA . GLY A 1 248 ? 14.733 -1.573 -8.649 1.00 97.25 248 GLY A CA 1
ATOM 1748 C C . GLY A 1 248 ? 14.820 -3.036 -8.248 1.00 97.25 248 GLY A C 1
ATOM 1749 O O . GLY A 1 248 ? 13.790 -3.675 -8.055 1.00 97.25 248 GLY A O 1
ATOM 1750 N N . ASP A 1 249 ? 16.034 -3.548 -8.089 1.00 98.38 249 ASP A N 1
ATOM 1751 C CA . ASP A 1 249 ? 16.335 -4.898 -7.635 1.00 98.38 249 ASP A CA 1
ATOM 1752 C C . ASP A 1 249 ? 17.569 -4.905 -6.729 1.00 98.38 249 ASP A C 1
ATOM 1754 O O . ASP A 1 249 ? 18.671 -4.549 -7.140 1.00 98.38 249 ASP A O 1
ATOM 1758 N N . THR A 1 250 ? 17.416 -5.349 -5.486 1.00 98.12 250 THR A N 1
ATOM 1759 C CA . THR A 1 250 ? 18.544 -5.430 -4.545 1.00 98.12 250 THR A CA 1
ATOM 1760 C C . THR A 1 250 ? 19.500 -6.592 -4.820 1.00 98.12 250 THR A C 1
ATOM 1762 O O . THR A 1 250 ? 20.553 -6.681 -4.184 1.00 98.12 250 THR A O 1
ATOM 1765 N N . GLY A 1 251 ? 19.106 -7.525 -5.692 1.00 97.94 251 GLY A N 1
ATOM 1766 C CA . GLY A 1 251 ? 19.662 -8.871 -5.740 1.00 97.94 251 GLY A CA 1
ATOM 1767 C C . GLY A 1 251 ? 19.315 -9.672 -4.480 1.00 97.94 251 GLY A C 1
ATOM 1768 O O . GLY A 1 251 ? 18.761 -9.144 -3.508 1.00 97.94 251 GLY A O 1
ATOM 1769 N N . TRP A 1 252 ? 19.635 -10.966 -4.494 1.00 98.19 252 TRP A N 1
ATOM 1770 C CA . TRP A 1 252 ? 19.522 -11.802 -3.300 1.00 98.19 252 TRP A CA 1
ATOM 1771 C C . TRP A 1 252 ? 20.634 -11.469 -2.303 1.00 98.19 252 TRP A C 1
ATOM 1773 O O . TRP A 1 252 ? 21.811 -11.383 -2.658 1.00 98.19 252 TRP A O 1
ATOM 1783 N N . ARG A 1 253 ? 20.241 -11.279 -1.044 1.00 98.00 253 ARG A N 1
ATOM 1784 C CA . ARG A 1 253 ? 21.123 -11.016 0.093 1.00 98.00 253 ARG A CA 1
ATOM 1785 C C . ARG A 1 253 ? 21.055 -12.176 1.065 1.00 98.00 253 ARG A C 1
ATOM 1787 O O . ARG A 1 253 ? 19.961 -12.493 1.524 1.00 98.00 253 ARG A O 1
ATOM 1794 N N . ASP A 1 254 ? 22.189 -12.782 1.387 1.00 97.81 254 ASP A N 1
ATOM 1795 C CA . ASP A 1 254 ? 22.294 -13.746 2.477 1.00 97.81 254 ASP A CA 1
ATOM 1796 C C . ASP A 1 254 ? 22.361 -12.994 3.806 1.00 97.81 254 ASP A C 1
ATOM 1798 O O . ASP A 1 254 ? 23.291 -12.232 4.074 1.00 97.81 254 ASP A O 1
ATOM 1802 N N . ILE A 1 255 ? 21.332 -13.191 4.621 1.00 97.12 255 ILE A N 1
ATOM 1803 C CA . ILE A 1 255 ? 21.149 -12.566 5.930 1.00 97.12 255 ILE A CA 1
ATOM 1804 C C . ILE A 1 255 ? 21.134 -13.616 7.047 1.00 97.12 255 ILE A C 1
ATOM 1806 O O . ILE A 1 255 ? 20.708 -13.320 8.160 1.00 97.12 255 ILE A O 1
ATOM 1810 N N . THR A 1 256 ? 21.618 -14.834 6.783 1.00 97.12 256 THR A N 1
ATOM 1811 C CA . THR A 1 256 ? 21.701 -15.914 7.782 1.00 97.12 256 THR A CA 1
ATOM 1812 C C . THR A 1 256 ? 22.517 -15.480 9.004 1.00 97.12 256 THR A C 1
ATOM 1814 O O . THR A 1 256 ? 22.141 -15.765 10.138 1.00 97.12 256 THR A O 1
ATOM 1817 N N . GLY A 1 257 ? 23.574 -14.688 8.798 1.00 96.62 257 GLY A N 1
ATOM 1818 C CA . GLY A 1 257 ? 24.376 -14.108 9.883 1.00 96.62 257 GLY A CA 1
ATOM 1819 C C . GLY A 1 257 ? 23.664 -13.046 10.735 1.00 96.62 257 GLY A C 1
ATOM 1820 O O . GLY A 1 257 ? 24.240 -12.592 11.718 1.00 96.62 257 GLY A O 1
ATOM 1821 N N . LEU A 1 258 ? 22.439 -12.632 10.380 1.00 95.75 258 LEU A N 1
ATOM 1822 C CA . LEU A 1 258 ? 21.631 -11.679 11.156 1.00 95.75 258 LEU A CA 1
ATOM 1823 C C . LEU A 1 258 ? 20.660 -12.361 12.130 1.00 95.75 258 LEU A C 1
ATOM 1825 O O . LEU A 1 258 ? 19.902 -11.657 12.807 1.00 95.75 258 LEU A O 1
ATOM 1829 N N . LEU A 1 259 ? 20.662 -13.698 12.188 1.00 94.75 259 LEU A N 1
ATOM 1830 C CA . LEU A 1 259 ? 19.885 -14.466 13.157 1.00 94.75 259 LEU A CA 1
ATOM 1831 C C . LEU A 1 259 ? 20.365 -14.186 14.588 1.00 94.75 259 LEU A C 1
ATOM 1833 O O . LEU A 1 259 ? 21.561 -14.083 14.854 1.00 94.75 259 LEU A O 1
ATOM 1837 N N . VAL A 1 260 ? 19.420 -14.052 15.515 1.00 94.50 260 VAL A N 1
ATOM 1838 C CA . VAL A 1 260 ? 19.665 -13.701 16.924 1.00 94.50 260 VAL A CA 1
ATOM 1839 C C . VAL A 1 260 ? 18.893 -14.631 17.857 1.00 94.50 260 VAL A C 1
ATOM 1841 O O . VAL A 1 260 ? 18.153 -15.497 17.407 1.00 94.50 260 VAL A O 1
ATOM 1844 N N . ASN A 1 261 ? 19.062 -14.474 19.173 1.00 93.31 261 ASN A N 1
ATOM 1845 C CA . ASN A 1 261 ? 18.270 -15.169 20.197 1.00 93.31 261 ASN A CA 1
ATOM 1846 C C . ASN A 1 261 ? 18.252 -16.701 20.070 1.00 93.31 261 ASN A C 1
ATOM 1848 O O . ASN A 1 261 ? 17.254 -17.308 20.421 1.00 93.31 261 ASN A O 1
ATOM 1852 N N . GLY A 1 262 ? 19.315 -17.329 19.557 1.00 93.38 262 GLY A N 1
ATOM 1853 C CA . GLY A 1 262 ? 19.397 -18.790 19.409 1.00 93.38 262 GLY A CA 1
ATOM 1854 C C . GLY A 1 262 ? 18.645 -19.367 18.204 1.00 93.38 262 GLY A C 1
ATOM 1855 O O . GLY A 1 262 ? 18.572 -20.588 18.058 1.00 93.38 262 GLY A O 1
ATOM 1856 N N . TRP A 1 263 ? 18.115 -18.513 17.327 1.00 92.88 263 TRP A N 1
ATOM 1857 C CA . TRP A 1 263 ? 17.579 -18.925 16.037 1.00 92.88 263 TRP A CA 1
ATOM 1858 C C . TRP A 1 263 ? 18.687 -19.387 15.093 1.00 92.88 263 TRP A C 1
ATOM 1860 O O . TRP A 1 263 ? 19.762 -18.792 15.036 1.00 92.88 263 TRP A O 1
ATOM 1870 N N . VAL A 1 264 ? 18.408 -20.438 14.323 1.00 94.12 264 VAL A N 1
ATOM 1871 C CA . VAL A 1 264 ? 19.336 -20.984 13.323 1.00 94.12 264 VAL A CA 1
ATOM 1872 C C . VAL A 1 264 ? 18.604 -21.250 12.011 1.00 94.12 264 VAL A C 1
ATOM 1874 O O . VAL A 1 264 ? 17.416 -21.561 12.021 1.00 94.12 264 VAL A O 1
ATOM 1877 N N . ALA A 1 265 ? 19.303 -21.130 10.883 1.00 94.81 265 ALA A N 1
ATOM 1878 C CA . ALA A 1 265 ? 18.813 -21.529 9.567 1.00 94.81 265 ALA A CA 1
ATOM 1879 C C . ALA A 1 265 ? 19.968 -22.067 8.717 1.00 94.81 265 ALA A C 1
ATOM 1881 O O . ALA A 1 265 ? 21.113 -21.656 8.898 1.00 94.81 265 ALA A O 1
ATOM 1882 N N . THR A 1 266 ? 19.669 -22.955 7.769 1.00 96.69 266 THR A N 1
ATOM 1883 C CA . THR A 1 266 ? 20.632 -23.363 6.733 1.00 96.69 266 THR A CA 1
ATOM 1884 C C . THR A 1 266 ? 20.822 -22.248 5.713 1.00 96.69 266 THR A C 1
ATOM 1886 O O . THR A 1 266 ? 21.927 -22.006 5.237 1.00 96.69 266 THR A O 1
ATOM 1889 N N . THR A 1 267 ? 19.737 -21.566 5.352 1.00 96.94 267 THR A N 1
ATOM 1890 C CA . THR A 1 267 ? 19.764 -20.431 4.434 1.00 96.94 267 THR A CA 1
ATOM 1891 C C . THR A 1 267 ? 18.638 -19.477 4.788 1.00 96.94 267 THR A C 1
ATOM 1893 O O . THR A 1 267 ? 17.482 -19.883 4.892 1.00 96.94 267 THR A O 1
ATOM 1896 N N . LEU A 1 268 ? 18.964 -18.197 4.930 1.00 96.12 268 LEU A N 1
ATOM 1897 C CA . LEU A 1 268 ? 17.988 -17.126 5.027 1.00 96.12 268 LEU A CA 1
ATOM 1898 C C . LEU A 1 268 ? 18.404 -15.995 4.094 1.00 96.12 268 LEU A C 1
ATOM 1900 O O . LEU A 1 268 ? 19.413 -15.328 4.317 1.00 96.12 268 LEU A O 1
ATOM 1904 N N . ARG A 1 269 ? 17.620 -15.781 3.038 1.00 97.69 269 ARG A N 1
ATOM 1905 C CA . ARG A 1 269 ? 17.888 -14.756 2.031 1.00 97.69 269 ARG A CA 1
ATOM 1906 C C . ARG A 1 269 ? 16.715 -13.811 1.866 1.00 97.69 269 ARG A C 1
ATOM 1908 O O . ARG A 1 269 ? 15.561 -14.207 2.026 1.00 97.69 269 ARG A O 1
ATOM 1915 N N . VAL A 1 270 ? 17.024 -12.580 1.477 1.00 97.19 270 VAL A N 1
ATOM 1916 C CA . VAL A 1 270 ? 16.034 -11.547 1.166 1.00 97.19 270 VAL A CA 1
ATOM 1917 C C . VAL A 1 270 ? 16.383 -10.835 -0.141 1.00 97.19 270 VAL A C 1
ATOM 1919 O O . VAL A 1 270 ? 17.557 -10.650 -0.460 1.00 97.19 270 VAL A O 1
ATOM 1922 N N . ARG A 1 271 ? 15.370 -10.446 -0.913 1.00 97.94 271 ARG A N 1
ATOM 1923 C CA . ARG A 1 271 ? 15.492 -9.635 -2.133 1.00 97.94 271 ARG A CA 1
ATOM 1924 C C . ARG A 1 271 ? 14.309 -8.686 -2.221 1.00 97.94 271 ARG A C 1
ATOM 1926 O O . ARG A 1 271 ? 13.185 -9.102 -1.970 1.00 97.94 271 ARG A O 1
ATOM 1933 N N . ARG A 1 272 ? 14.536 -7.438 -2.619 1.00 97.69 272 ARG A N 1
ATOM 1934 C CA . ARG A 1 272 ? 13.470 -6.505 -2.983 1.00 97.69 272 ARG A CA 1
ATOM 1935 C C . ARG A 1 272 ? 13.497 -6.259 -4.486 1.00 97.69 272 ARG A C 1
ATOM 1937 O O . ARG A 1 272 ? 14.534 -5.874 -5.013 1.00 97.69 272 ARG A O 1
ATOM 1944 N N . LEU A 1 273 ? 12.354 -6.459 -5.139 1.00 98.06 273 LEU A N 1
ATOM 1945 C CA . LEU A 1 273 ? 12.097 -6.139 -6.542 1.00 98.06 273 LEU A CA 1
ATOM 1946 C C . LEU A 1 273 ? 10.933 -5.137 -6.602 1.00 98.06 273 LEU A C 1
ATOM 1948 O O . LEU A 1 273 ? 9.786 -5.484 -6.320 1.00 98.06 273 LEU A O 1
ATOM 1952 N N . GLY A 1 274 ? 11.226 -3.873 -6.906 1.00 97.06 274 GLY A N 1
ATOM 1953 C CA . GLY A 1 274 ? 10.253 -2.782 -6.823 1.00 97.06 274 GLY A CA 1
ATOM 1954 C C . GLY A 1 274 ? 9.705 -2.615 -5.400 1.00 97.06 274 GLY A C 1
ATOM 1955 O O . GLY A 1 274 ? 10.452 -2.313 -4.470 1.00 97.06 274 GLY A O 1
ATOM 1956 N N . SER A 1 275 ? 8.400 -2.807 -5.211 1.00 96.94 275 SER A N 1
ATOM 1957 C CA . SER A 1 275 ? 7.741 -2.790 -3.895 1.00 96.94 275 SER A CA 1
ATOM 1958 C C . SER A 1 275 ? 7.613 -4.175 -3.250 1.00 96.94 275 SER A C 1
ATOM 1960 O O . SER A 1 275 ? 7.141 -4.268 -2.122 1.00 96.94 275 SER A O 1
ATOM 1962 N N . VAL A 1 276 ? 8.032 -5.253 -3.919 1.00 97.62 276 VAL A N 1
ATOM 1963 C CA . VAL A 1 276 ? 7.902 -6.624 -3.408 1.00 97.62 276 VAL A CA 1
ATOM 1964 C C . VAL A 1 276 ? 9.192 -7.052 -2.723 1.00 97.62 276 VAL A C 1
ATOM 1966 O O . VAL A 1 276 ? 10.260 -7.034 -3.327 1.00 97.62 276 VAL A O 1
ATOM 1969 N N . VAL A 1 277 ? 9.091 -7.479 -1.468 1.00 97.25 277 VAL A N 1
ATOM 1970 C CA . VAL A 1 277 ? 10.168 -8.091 -0.687 1.00 97.25 277 VAL A CA 1
ATOM 1971 C C . VAL A 1 277 ? 9.933 -9.596 -0.638 1.00 97.25 277 VAL A C 1
ATOM 1973 O O . VAL A 1 277 ? 8.950 -10.058 -0.061 1.00 97.25 277 VAL A O 1
ATOM 1976 N N . ALA A 1 278 ? 10.835 -10.350 -1.254 1.00 97.06 278 ALA A N 1
ATOM 1977 C CA . ALA A 1 278 ? 10.844 -11.801 -1.278 1.00 97.06 278 ALA A CA 1
ATOM 1978 C C . ALA A 1 278 ? 11.851 -12.359 -0.268 1.00 97.06 278 ALA A C 1
ATOM 1980 O O . ALA A 1 278 ? 12.970 -11.860 -0.132 1.00 97.06 278 ALA A O 1
ATOM 1981 N N . TRP A 1 279 ? 11.460 -13.441 0.390 1.00 95.69 279 TRP A N 1
ATOM 1982 C CA . TRP A 1 279 ? 12.250 -14.175 1.364 1.00 95.69 279 TRP A CA 1
ATOM 1983 C C . TRP A 1 279 ? 12.427 -15.604 0.883 1.00 95.69 279 TRP A C 1
ATOM 1985 O O . TRP A 1 279 ? 11.476 -16.213 0.395 1.00 95.69 279 TRP A O 1
ATOM 1995 N N . PHE A 1 280 ? 13.628 -16.142 1.047 1.00 96.50 280 PHE A N 1
ATOM 1996 C CA . PHE A 1 280 ? 13.939 -17.540 0.780 1.00 96.50 280 PHE A CA 1
ATOM 1997 C C . PHE A 1 280 ? 14.550 -18.142 2.040 1.00 96.50 280 PHE A C 1
ATOM 1999 O O . PHE A 1 280 ? 15.602 -17.696 2.501 1.00 96.50 280 PHE A O 1
ATOM 2006 N N . ILE A 1 281 ? 13.854 -19.112 2.622 1.00 94.50 281 ILE A N 1
ATOM 2007 C CA . ILE A 1 281 ? 14.138 -19.651 3.948 1.00 94.50 281 ILE A CA 1
ATOM 2008 C C . ILE A 1 281 ? 14.302 -21.160 3.817 1.00 94.50 281 ILE A C 1
ATOM 2010 O O . ILE A 1 281 ? 13.406 -21.821 3.303 1.00 94.50 281 ILE A O 1
ATOM 2014 N N . VAL A 1 282 ? 15.414 -21.704 4.307 1.00 95.00 282 VAL A N 1
ATOM 2015 C CA . VAL A 1 282 ? 15.685 -23.145 4.366 1.00 95.00 282 VAL A CA 1
ATOM 2016 C C . VAL A 1 282 ? 16.254 -23.489 5.735 1.00 95.00 282 VAL A C 1
ATOM 2018 O O . VAL A 1 282 ? 17.228 -22.887 6.192 1.00 95.00 282 VAL A O 1
ATOM 2021 N N . GLY A 1 283 ? 15.660 -24.482 6.388 1.00 92.62 283 GLY A N 1
ATOM 2022 C CA . GLY A 1 283 ? 16.149 -25.017 7.654 1.00 92.62 283 GLY A CA 1
ATOM 2023 C C . GLY A 1 283 ? 15.992 -24.074 8.847 1.00 92.62 283 GLY A C 1
ATOM 2024 O O . GLY A 1 283 ? 16.723 -24.236 9.819 1.00 92.62 283 GLY A O 1
ATOM 2025 N N . LEU A 1 284 ? 15.088 -23.088 8.790 1.00 91.62 284 LEU A N 1
ATOM 2026 C CA . LEU A 1 284 ? 14.849 -22.187 9.923 1.00 91.62 284 LEU A CA 1
ATOM 2027 C C . LEU A 1 284 ? 14.302 -22.983 11.114 1.00 91.62 284 LEU A C 1
ATOM 2029 O O . LEU A 1 284 ? 13.332 -23.721 10.955 1.00 91.62 284 LEU A O 1
ATOM 2033 N N . SER A 1 285 ? 14.910 -22.822 12.287 1.00 89.44 285 SER A N 1
ATOM 2034 C CA . SER A 1 285 ? 14.571 -23.555 13.506 1.00 89.44 285 SER A CA 1
ATOM 2035 C C . SER A 1 285 ? 14.639 -22.658 14.739 1.00 89.44 285 SER A C 1
ATOM 2037 O O . SER A 1 285 ? 15.578 -21.878 14.917 1.00 89.44 285 SER A O 1
ATOM 2039 N N . SER A 1 286 ? 13.645 -22.820 15.615 1.00 89.50 28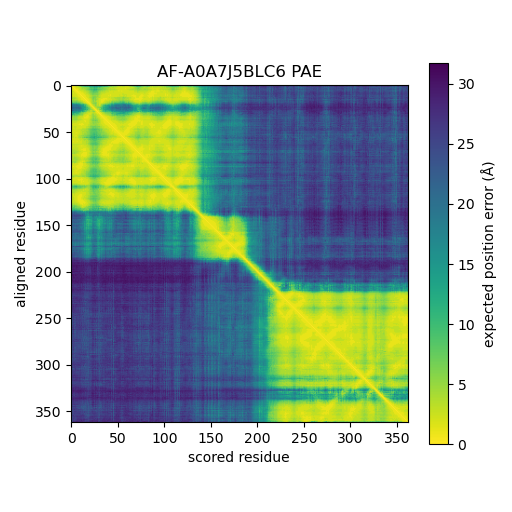6 SER A N 1
ATOM 2040 C CA . SER A 1 286 ? 13.560 -22.181 16.932 1.00 89.50 286 SER A CA 1
ATOM 2041 C C . SER A 1 286 ? 14.004 -23.100 18.073 1.00 89.50 286 SER A C 1
ATOM 2043 O O . SER A 1 286 ? 13.728 -22.801 19.232 1.00 89.50 286 SER A O 1
ATOM 2045 N N . ALA A 1 287 ? 14.642 -24.244 17.787 1.00 88.94 287 ALA A N 1
ATOM 2046 C CA . ALA A 1 287 ? 14.928 -25.266 18.804 1.00 88.94 287 ALA A CA 1
ATOM 2047 C C . ALA A 1 287 ? 15.662 -24.721 20.043 1.00 88.94 287 ALA A C 1
ATOM 2049 O O . ALA A 1 287 ? 15.413 -25.194 21.148 1.00 88.94 287 ALA A O 1
ATOM 2050 N N . ASN A 1 288 ? 16.509 -23.707 19.847 1.00 90.69 288 ASN A N 1
ATOM 2051 C CA . ASN A 1 288 ? 17.263 -23.031 20.901 1.00 90.69 288 ASN A CA 1
ATOM 2052 C C . ASN A 1 288 ? 16.845 -21.561 21.077 1.00 90.69 288 ASN A C 1
ATOM 2054 O O . ASN A 1 288 ? 17.582 -20.785 21.685 1.00 90.69 288 ASN A O 1
ATOM 2058 N N . ALA A 1 289 ? 15.705 -21.154 20.508 1.00 90.56 289 ALA A N 1
ATOM 2059 C CA . ALA A 1 289 ? 15.285 -19.765 20.519 1.00 90.56 289 ALA A CA 1
ATOM 2060 C C . ALA A 1 289 ? 14.877 -19.310 21.929 1.00 90.56 289 ALA A C 1
ATOM 2062 O O . ALA A 1 289 ? 14.052 -19.949 22.580 1.00 90.56 289 ALA A O 1
ATOM 2063 N N . THR A 1 290 ? 15.412 -18.182 22.392 1.00 91.44 290 THR A N 1
ATOM 2064 C CA . THR A 1 290 ? 15.068 -17.569 23.690 1.00 91.44 290 THR A CA 1
ATOM 2065 C C . THR A 1 290 ? 14.036 -16.445 23.572 1.00 91.44 290 THR A C 1
ATOM 2067 O O . THR A 1 290 ? 13.574 -15.919 24.583 1.00 91.44 290 THR A O 1
ATOM 2070 N N . ASN A 1 291 ? 13.677 -16.055 22.346 1.00 89.44 291 ASN A N 1
ATOM 2071 C CA . ASN A 1 291 ? 12.722 -14.995 22.029 1.00 89.44 291 ASN A CA 1
ATOM 2072 C C . ASN A 1 291 ? 12.074 -15.274 20.660 1.00 89.44 291 ASN A C 1
ATOM 2074 O O . ASN A 1 291 ? 12.704 -15.897 19.807 1.00 89.44 291 ASN A O 1
ATOM 2078 N N . ASP A 1 292 ? 10.866 -14.764 20.419 1.00 87.12 292 ASP A N 1
ATOM 2079 C CA . ASP A 1 292 ? 10.156 -14.869 19.134 1.00 87.12 292 ASP A CA 1
ATOM 2080 C C . ASP A 1 292 ? 10.802 -14.030 18.008 1.00 87.12 292 ASP A C 1
ATOM 2082 O O . ASP A 1 292 ? 10.460 -14.210 16.838 1.00 87.12 292 ASP A O 1
ATOM 2086 N N . ILE A 1 293 ? 11.734 -13.124 18.340 1.00 89.38 293 ILE A N 1
ATOM 2087 C CA . ILE A 1 293 ? 12.483 -12.304 17.375 1.00 89.38 293 ILE A CA 1
ATOM 2088 C C . ILE A 1 293 ? 13.644 -13.108 16.780 1.00 89.38 293 ILE A C 1
ATOM 2090 O O . ILE A 1 293 ? 14.645 -13.338 17.465 1.00 89.38 293 ILE A O 1
ATOM 2094 N N . ALA A 1 294 ? 13.534 -13.476 15.498 1.00 90.75 294 ALA A N 1
ATOM 2095 C CA . ALA A 1 294 ? 14.534 -14.320 14.835 1.0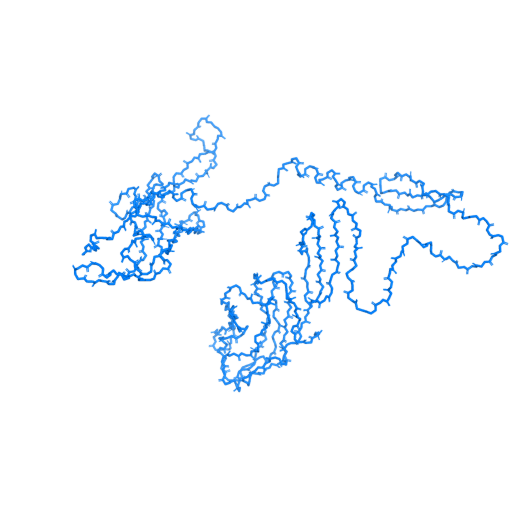0 90.75 294 ALA A CA 1
ATOM 2096 C C . ALA A 1 294 ? 15.723 -13.566 14.233 1.00 90.75 294 ALA A C 1
ATOM 2098 O O . ALA A 1 294 ? 16.827 -14.100 14.230 1.00 90.75 294 ALA A O 1
ATOM 2099 N N . ILE A 1 295 ? 15.526 -12.342 13.731 1.00 92.25 295 ILE A N 1
ATOM 2100 C CA . ILE A 1 295 ? 16.594 -11.548 13.102 1.00 92.25 295 ILE A CA 1
ATOM 2101 C C . ILE A 1 295 ? 16.671 -10.131 13.659 1.00 92.25 295 ILE A C 1
ATOM 2103 O O . ILE A 1 295 ? 15.665 -9.558 14.083 1.00 92.25 295 ILE A O 1
ATOM 2107 N N . THR A 1 296 ? 17.865 -9.545 13.586 1.00 90.25 296 THR A N 1
ATOM 2108 C CA . THR A 1 296 ? 18.074 -8.108 13.823 1.00 90.25 296 THR A CA 1
ATOM 2109 C C . THR A 1 296 ? 17.238 -7.284 12.824 1.00 90.25 296 THR A C 1
ATOM 2111 O O . THR A 1 296 ? 17.153 -7.677 11.656 1.00 90.25 296 THR A O 1
ATOM 2114 N N . PRO A 1 297 ? 16.619 -6.156 13.234 1.00 89.31 297 PRO A N 1
ATOM 2115 C CA . PRO A 1 297 ? 15.833 -5.308 12.340 1.00 89.31 297 PRO A CA 1
ATOM 2116 C C . PRO A 1 297 ? 16.603 -4.955 11.063 1.00 89.31 297 PRO A C 1
ATOM 2118 O O . PRO A 1 297 ? 17.698 -4.394 11.131 1.00 89.31 297 PRO A O 1
ATOM 2121 N N . LEU A 1 298 ? 16.021 -5.233 9.894 1.00 89.00 298 LEU A N 1
ATOM 2122 C CA . LEU A 1 298 ? 16.544 -4.659 8.658 1.00 89.00 298 LEU A CA 1
ATOM 2123 C C . LEU A 1 298 ? 16.201 -3.156 8.650 1.00 89.00 298 LEU A C 1
ATOM 2125 O O . LEU A 1 298 ? 15.180 -2.725 9.208 1.00 89.00 298 LEU A O 1
ATOM 2129 N N . GLY A 1 299 ? 17.081 -2.338 8.068 1.00 89.31 299 GLY A N 1
ATOM 2130 C CA . GLY A 1 299 ? 16.863 -0.895 7.927 1.00 89.31 299 GLY A CA 1
ATOM 2131 C C . GLY A 1 299 ? 15.566 -0.560 7.175 1.00 89.31 299 GLY A C 1
ATOM 2132 O O . GLY A 1 299 ? 14.802 -1.444 6.784 1.00 89.31 299 GLY A O 1
ATOM 2133 N N . GLY A 1 300 ? 15.294 0.729 6.965 1.00 92.06 300 GLY A N 1
ATOM 2134 C CA . GLY A 1 300 ? 14.182 1.130 6.097 1.00 92.06 300 GLY A CA 1
ATOM 2135 C C . GLY A 1 300 ? 14.317 0.506 4.704 1.00 92.06 300 GLY A C 1
ATOM 2136 O O . GLY A 1 300 ? 15.430 0.323 4.207 1.00 92.06 300 GLY A O 1
ATOM 2137 N N . GLY A 1 301 ? 13.190 0.152 4.091 1.00 94.25 301 GLY A N 1
ATOM 2138 C CA . GLY A 1 301 ? 13.145 -0.385 2.733 1.00 94.25 301 GLY A CA 1
ATOM 2139 C C . GLY A 1 301 ? 12.816 -1.869 2.633 1.00 94.25 301 GLY A C 1
ATOM 2140 O O . GLY A 1 301 ? 12.797 -2.394 1.523 1.00 94.25 301 GLY A O 1
ATOM 2141 N N . TRP A 1 302 ? 12.561 -2.545 3.751 1.00 94.62 302 TRP A N 1
ATOM 2142 C CA . TRP A 1 302 ? 12.308 -3.991 3.790 1.00 94.62 302 TRP A CA 1
ATOM 2143 C C . TRP A 1 302 ? 11.013 -4.353 4.520 1.00 94.62 302 TRP A C 1
ATOM 2145 O O . TRP A 1 302 ? 10.628 -5.521 4.526 1.00 94.62 302 TRP A O 1
ATOM 2155 N N . ARG A 1 303 ? 10.359 -3.379 5.166 1.00 92.38 303 ARG A N 1
ATOM 2156 C CA . ARG A 1 303 ? 9.267 -3.634 6.108 1.00 92.38 303 ARG A CA 1
ATOM 2157 C C . ARG A 1 303 ? 7.920 -3.636 5.398 1.00 92.38 303 ARG A C 1
ATOM 2159 O O . ARG A 1 303 ? 7.671 -2.746 4.585 1.00 92.38 303 ARG A O 1
ATOM 2166 N N . PRO A 1 304 ? 7.029 -4.591 5.690 1.00 94.00 304 PRO A N 1
ATOM 2167 C CA . PRO A 1 304 ? 5.643 -4.450 5.272 1.00 94.00 304 PRO A CA 1
ATOM 2168 C C . PRO A 1 304 ? 4.989 -3.241 5.973 1.00 94.00 304 PRO A C 1
ATOM 2170 O O . PRO A 1 304 ? 5.409 -2.889 7.077 1.00 94.00 304 PRO A O 1
ATOM 2173 N N . PRO A 1 305 ? 3.940 -2.629 5.389 1.00 91.69 305 PRO A N 1
ATOM 2174 C CA . PRO A 1 305 ? 3.239 -1.475 5.976 1.00 91.69 305 PRO A CA 1
ATOM 2175 C C . PRO A 1 305 ? 2.572 -1.786 7.326 1.00 91.69 305 PRO A C 1
ATOM 2177 O O . PRO A 1 305 ? 2.191 -0.887 8.068 1.00 91.69 305 PRO A O 1
ATOM 2180 N N . GLY A 1 306 ? 2.428 -3.067 7.653 1.00 91.56 306 GLY A N 1
ATOM 2181 C CA . GLY A 1 306 ? 1.919 -3.544 8.923 1.00 91.56 306 GLY A CA 1
ATOM 2182 C C . GLY A 1 306 ? 2.272 -5.009 9.129 1.00 91.56 306 GLY A C 1
ATOM 2183 O O . GLY A 1 306 ? 3.046 -5.611 8.385 1.00 91.56 306 GLY A O 1
ATOM 2184 N N . ASN A 1 307 ? 1.684 -5.599 10.157 1.00 92.06 307 ASN A N 1
ATOM 2185 C CA . ASN A 1 307 ? 1.953 -6.980 10.525 1.00 92.06 307 ASN A CA 1
ATOM 2186 C C . ASN A 1 307 ? 1.410 -7.933 9.461 1.00 92.06 307 ASN A C 1
ATOM 2188 O O . ASN A 1 307 ? 0.213 -7.941 9.190 1.00 92.06 307 ASN A O 1
ATOM 2192 N N . THR A 1 308 ? 2.290 -8.740 8.872 1.00 91.12 308 THR A N 1
ATOM 2193 C CA . THR A 1 308 ? 1.931 -9.714 7.835 1.00 91.12 308 THR A CA 1
ATOM 2194 C C . THR A 1 308 ? 2.225 -11.116 8.342 1.00 91.12 308 THR A C 1
ATOM 2196 O O . THR A 1 308 ? 3.331 -11.381 8.804 1.00 91.12 308 THR A O 1
ATOM 2199 N N . MET A 1 309 ? 1.245 -12.015 8.273 1.00 91.56 309 MET A N 1
ATOM 2200 C CA . MET A 1 309 ? 1.371 -13.393 8.750 1.00 91.56 309 MET A CA 1
ATOM 2201 C C . MET A 1 309 ? 1.250 -14.356 7.575 1.00 91.56 309 MET A C 1
ATOM 2203 O O . MET A 1 309 ? 0.310 -14.259 6.790 1.00 91.56 309 MET A O 1
ATOM 2207 N N . PHE A 1 310 ? 2.179 -15.301 7.479 1.00 91.31 310 PHE A N 1
ATOM 2208 C CA . PHE A 1 310 ? 2.176 -16.333 6.450 1.00 91.31 310 PHE A CA 1
ATOM 2209 C C . PHE A 1 310 ? 1.896 -17.686 7.092 1.00 91.31 310 PHE A C 1
ATOM 2211 O O . PHE A 1 310 ? 2.582 -18.033 8.058 1.00 91.31 310 PHE A O 1
ATOM 2218 N N . PRO A 1 311 ? 0.915 -18.456 6.593 1.00 89.75 311 PRO A N 1
ATOM 2219 C CA . PRO A 1 311 ? 0.665 -19.792 7.101 1.00 89.75 311 PRO A CA 1
ATOM 2220 C C . PRO A 1 311 ? 1.838 -20.708 6.747 1.00 89.75 311 PRO A C 1
ATOM 2222 O O . PRO A 1 311 ? 2.348 -20.696 5.629 1.00 89.75 311 PRO A O 1
ATOM 2225 N N . VAL A 1 312 ? 2.244 -21.530 7.707 1.00 85.56 312 VAL A N 1
ATOM 2226 C CA . VAL A 1 312 ? 3.302 -22.525 7.545 1.00 85.56 312 VAL A CA 1
ATOM 2227 C C . VAL A 1 312 ? 2.715 -23.883 7.895 1.00 85.56 312 VAL A C 1
ATOM 2229 O O . VAL A 1 312 ? 2.307 -24.125 9.035 1.00 85.56 312 VAL A O 1
ATOM 2232 N N . ALA A 1 313 ? 2.644 -24.767 6.903 1.00 81.44 313 ALA A N 1
ATOM 2233 C CA . ALA A 1 313 ? 2.197 -26.136 7.113 1.00 81.44 313 ALA A CA 1
ATOM 2234 C C . ALA A 1 313 ? 3.236 -26.920 7.929 1.00 81.44 313 ALA A C 1
ATOM 2236 O O . ALA A 1 313 ? 4.444 -26.778 7.738 1.00 81.44 313 ALA A O 1
ATOM 2237 N N . ARG A 1 314 ? 2.754 -27.767 8.836 1.00 77.75 314 ARG A N 1
ATOM 2238 C CA . ARG A 1 314 ? 3.550 -28.710 9.629 1.00 77.75 314 ARG A CA 1
ATOM 2239 C C . ARG A 1 314 ? 2.880 -30.084 9.613 1.00 77.75 314 ARG A C 1
ATOM 2241 O O . ARG A 1 314 ? 1.701 -30.207 9.291 1.00 77.75 314 ARG A O 1
ATOM 2248 N N . SER A 1 315 ? 3.603 -31.116 10.043 1.00 77.56 315 SER A N 1
ATOM 2249 C CA . SER A 1 315 ? 3.059 -32.480 10.141 1.00 77.56 315 SER A CA 1
ATOM 2250 C C . SER A 1 315 ? 1.840 -32.594 11.072 1.00 77.56 315 SER A C 1
ATOM 2252 O O . SER A 1 315 ? 1.011 -33.477 10.887 1.00 77.56 315 SER A O 1
ATOM 2254 N N . THR A 1 316 ? 1.705 -31.693 12.052 1.00 80.38 316 THR A N 1
ATOM 2255 C CA . THR A 1 316 ? 0.628 -31.688 13.061 1.00 80.38 316 THR A CA 1
ATOM 2256 C C . THR A 1 316 ? -0.321 -30.483 12.945 1.00 80.38 316 THR A C 1
ATOM 2258 O O . THR A 1 316 ? -0.908 -30.048 13.938 1.00 80.38 316 THR A O 1
ATOM 2261 N N . GLY A 1 317 ? -0.430 -29.852 11.768 1.00 82.25 317 GLY A N 1
ATOM 2262 C CA . GLY A 1 317 ? -1.361 -28.740 11.515 1.00 82.25 317 GLY A CA 1
ATOM 2263 C C . GLY A 1 317 ? -0.758 -27.550 10.764 1.00 82.25 317 GLY A C 1
ATOM 2264 O O . GLY A 1 317 ? 0.126 -27.710 9.930 1.00 82.25 317 GLY A O 1
ATOM 2265 N N . VAL A 1 318 ? -1.239 -26.345 11.068 1.00 78.69 318 VAL A N 1
ATOM 2266 C CA . VAL A 1 318 ? -0.778 -25.084 10.466 1.00 78.69 318 VAL A CA 1
ATOM 2267 C C . VAL A 1 318 ? -0.336 -24.144 11.586 1.00 78.69 318 VAL A C 1
ATOM 2269 O O . VAL A 1 318 ? -1.029 -24.007 12.592 1.00 78.69 318 VAL A O 1
ATOM 2272 N N . THR A 1 319 ? 0.834 -23.530 11.433 1.00 86.00 319 THR A N 1
ATOM 2273 C CA . THR A 1 319 ? 1.306 -22.405 12.257 1.00 86.00 319 THR A CA 1
ATOM 2274 C C . THR A 1 319 ? 1.473 -21.174 11.366 1.00 86.00 319 THR A C 1
ATOM 2276 O O . THR A 1 319 ? 1.015 -21.172 10.224 1.00 86.00 319 THR A O 1
ATOM 2279 N N . TYR A 1 320 ? 2.107 -20.119 11.861 1.00 87.69 320 TYR A N 1
ATOM 2280 C CA . TYR A 1 320 ? 2.406 -18.936 11.071 1.00 87.69 320 TYR A CA 1
ATOM 2281 C C . TYR A 1 320 ? 3.806 -18.394 11.346 1.00 87.69 320 TYR A C 1
ATOM 2283 O O . TYR A 1 320 ? 4.381 -18.590 12.417 1.00 87.69 320 TYR A O 1
ATOM 2291 N N . ILE A 1 321 ? 4.327 -17.664 10.367 1.00 88.69 321 ILE A N 1
ATOM 2292 C CA . ILE A 1 321 ? 5.504 -16.813 10.497 1.00 88.69 321 ILE A CA 1
ATOM 2293 C C . ILE A 1 321 ? 5.073 -15.365 10.254 1.00 88.69 321 ILE A C 1
ATOM 2295 O O . ILE A 1 321 ? 4.377 -15.069 9.283 1.00 88.69 321 ILE A O 1
ATOM 2299 N N . GLY A 1 322 ? 5.407 -14.471 11.184 1.00 90.06 322 GLY A N 1
ATOM 2300 C CA . GLY A 1 322 ? 4.949 -13.082 11.160 1.00 90.06 322 GLY A CA 1
ATOM 2301 C C . GLY A 1 322 ? 6.073 -12.095 10.869 1.00 90.06 322 GLY A C 1
ATOM 2302 O O . GLY A 1 322 ? 7.023 -12.032 11.650 1.00 90.06 322 GLY A O 1
ATOM 2303 N N . LEU A 1 323 ? 5.927 -11.291 9.815 1.00 90.50 323 LEU A N 1
ATOM 2304 C CA . LEU A 1 323 ? 6.732 -10.094 9.573 1.00 90.50 323 LEU A CA 1
ATOM 2305 C C . LEU A 1 323 ? 6.077 -8.906 10.299 1.00 90.50 323 LEU A C 1
ATOM 2307 O O . LEU A 1 323 ? 4.914 -8.591 10.047 1.00 90.50 323 LEU A O 1
ATOM 2311 N N . ASN A 1 324 ? 6.796 -8.246 11.204 1.00 87.12 324 ASN A N 1
ATOM 2312 C CA . ASN A 1 324 ? 6.318 -7.074 11.941 1.00 87.12 324 ASN A CA 1
ATOM 2313 C C . ASN A 1 324 ? 6.779 -5.786 11.235 1.00 87.12 324 ASN A C 1
ATOM 2315 O O . ASN A 1 324 ? 7.968 -5.595 10.966 1.00 87.12 324 ASN A O 1
ATOM 2319 N N . GLY A 1 325 ? 5.824 -4.897 10.946 1.00 84.19 325 GLY A N 1
ATOM 2320 C CA . GLY A 1 325 ? 6.069 -3.655 10.202 1.00 84.19 325 GLY A CA 1
ATOM 2321 C C . GLY A 1 325 ? 6.880 -2.602 10.969 1.00 84.19 325 GLY A C 1
ATOM 2322 O O . GLY A 1 325 ? 7.545 -1.769 10.361 1.00 84.19 325 GLY A O 1
ATOM 2323 N N . ASN A 1 326 ? 6.901 -2.655 12.304 1.00 76.94 326 ASN A N 1
ATOM 2324 C CA . ASN A 1 326 ? 7.529 -1.620 13.126 1.00 76.94 326 ASN A CA 1
ATOM 2325 C C . ASN A 1 326 ? 9.030 -1.829 13.317 1.00 76.94 326 ASN A C 1
ATOM 2327 O O . ASN A 1 326 ? 9.791 -0.858 13.325 1.00 76.94 326 ASN A O 1
ATOM 2331 N N . SER A 1 327 ? 9.486 -3.061 13.557 1.00 68.38 327 SER A N 1
ATOM 2332 C CA . SER A 1 327 ? 10.882 -3.267 13.979 1.00 68.38 327 SER A CA 1
ATOM 2333 C C . SER A 1 327 ? 11.447 -4.663 13.751 1.00 68.38 327 SER A C 1
ATOM 2335 O O . SER A 1 327 ? 12.645 -4.824 13.897 1.00 68.38 327 SER A O 1
ATOM 2337 N N . ALA A 1 328 ? 10.661 -5.683 13.416 1.00 60.69 328 ALA A N 1
ATOM 2338 C CA . ALA A 1 328 ? 11.178 -7.052 13.385 1.00 60.69 328 ALA A CA 1
ATOM 2339 C C . ALA A 1 328 ? 10.604 -7.820 12.205 1.00 60.69 328 ALA A C 1
ATOM 2341 O O . ALA A 1 328 ? 9.408 -8.042 12.125 1.00 60.69 328 ALA A O 1
ATOM 2342 N N . LEU A 1 329 ? 11.440 -8.299 11.294 1.00 70.06 329 LEU A N 1
ATOM 2343 C CA . LEU A 1 329 ? 10.913 -9.032 10.145 1.00 70.06 329 LEU A CA 1
ATOM 2344 C C . LEU A 1 329 ? 10.534 -10.475 10.483 1.00 70.06 329 LEU A C 1
ATOM 2346 O O . LEU A 1 329 ? 9.851 -11.086 9.694 1.00 70.06 329 LEU A O 1
ATOM 2350 N N . PHE A 1 330 ? 10.826 -10.988 11.681 1.00 77.50 330 PHE A N 1
ATOM 2351 C CA . PHE A 1 330 ? 10.250 -12.243 12.179 1.00 77.50 330 PHE A CA 1
ATOM 2352 C C . PHE A 1 330 ? 9.956 -12.112 13.672 1.00 77.50 330 PHE A C 1
ATOM 2354 O O . PHE A 1 330 ? 10.833 -12.389 14.479 1.00 77.50 330 PHE A O 1
ATOM 2361 N N . GLY A 1 331 ? 8.778 -11.592 14.033 1.00 60.78 331 GLY A N 1
ATOM 2362 C CA . GLY A 1 331 ? 8.442 -11.219 15.420 1.00 60.78 331 GLY A CA 1
ATOM 2363 C C . GLY A 1 331 ? 7.448 -12.138 16.137 1.00 60.78 331 GLY A C 1
ATOM 2364 O O . GLY A 1 331 ? 7.254 -11.984 17.337 1.00 60.78 331 GLY A O 1
ATOM 2365 N N . TRP A 1 332 ? 6.807 -13.067 15.419 1.00 67.56 332 TRP A N 1
ATOM 2366 C CA . TRP A 1 332 ? 5.803 -13.989 15.980 1.00 67.56 332 TRP A CA 1
ATOM 2367 C C . TRP A 1 332 ? 5.946 -15.409 15.438 1.00 67.56 332 TRP A C 1
ATOM 2369 O O . TRP A 1 332 ? 4.968 -16.050 15.060 1.00 67.56 332 TRP A O 1
ATOM 2379 N N . ALA A 1 333 ? 7.173 -15.898 15.330 1.00 62.03 333 ALA A N 1
ATOM 2380 C CA . ALA A 1 333 ? 7.417 -17.233 14.819 1.00 62.03 333 ALA A CA 1
ATOM 2381 C C . ALA A 1 333 ? 7.335 -18.262 15.961 1.00 62.03 333 ALA A C 1
ATOM 2383 O O . ALA A 1 333 ? 8.325 -18.562 16.620 1.00 62.03 333 ALA A O 1
ATOM 2384 N N . ARG A 1 334 ? 6.142 -18.819 16.208 1.00 65.38 334 ARG A N 1
ATOM 2385 C CA . ARG A 1 334 ? 5.969 -19.930 17.159 1.00 65.38 334 ARG A CA 1
ATOM 2386 C C . ARG A 1 334 ? 6.209 -21.258 16.452 1.00 65.38 334 ARG A C 1
ATOM 2388 O O . ARG A 1 334 ? 5.268 -21.894 15.965 1.00 65.38 334 ARG A O 1
ATOM 2395 N N . PHE A 1 335 ? 7.466 -21.680 16.390 1.00 69.75 335 PHE A N 1
ATOM 2396 C CA . PHE A 1 335 ? 7.787 -23.047 15.987 1.00 69.75 335 PHE A CA 1
ATOM 2397 C C . PHE A 1 335 ? 7.959 -23.935 17.219 1.00 69.75 335 PHE A C 1
ATOM 2399 O O . PHE A 1 335 ? 8.531 -23.520 18.227 1.00 69.75 335 PHE A O 1
ATOM 2406 N N . ASN A 1 336 ? 7.465 -25.171 17.131 1.00 63.59 336 ASN A N 1
ATOM 2407 C CA . ASN A 1 336 ? 7.826 -26.204 18.096 1.00 63.59 336 ASN A CA 1
ATOM 2408 C C . ASN A 1 336 ? 9.331 -26.467 17.986 1.00 63.59 336 ASN A C 1
ATOM 2410 O O . ASN A 1 336 ? 9.878 -26.468 16.878 1.00 63.59 336 ASN A O 1
ATOM 2414 N N . SER A 1 337 ? 9.982 -26.723 19.119 1.00 62.84 337 SER A N 1
ATOM 2415 C CA . SER A 1 337 ? 11.395 -27.078 19.139 1.00 62.84 337 SER A CA 1
ATOM 2416 C C . SER A 1 337 ? 11.665 -28.272 18.210 1.00 62.84 337 SER A C 1
ATOM 2418 O O . SER A 1 337 ? 10.990 -29.298 18.272 1.00 62.84 337 SER A O 1
ATOM 2420 N N . GLY A 1 338 ? 12.636 -28.113 17.305 1.00 66.62 338 GLY A N 1
ATOM 2421 C CA . GLY A 1 338 ? 13.149 -29.192 16.452 1.00 66.62 338 GLY A CA 1
ATOM 2422 C C . GLY A 1 338 ? 12.583 -29.300 15.030 1.00 66.62 338 GLY A C 1
ATOM 2423 O O . GLY A 1 338 ? 13.039 -30.165 14.289 1.00 66.62 338 GLY A O 1
ATOM 2424 N N . ALA A 1 339 ? 11.641 -28.450 14.610 1.00 74.19 339 ALA A N 1
ATOM 2425 C CA . ALA A 1 339 ? 11.189 -28.423 13.214 1.00 74.19 339 ALA A CA 1
ATOM 2426 C C . ALA A 1 339 ? 12.069 -27.504 12.343 1.00 74.19 339 ALA A C 1
ATOM 2428 O O . ALA A 1 339 ? 12.390 -26.389 12.752 1.00 74.19 339 ALA A O 1
ATOM 2429 N N . SER A 1 340 ? 12.411 -27.973 11.140 1.00 79.69 340 SER A N 1
ATOM 2430 C CA . SER A 1 340 ? 13.120 -27.217 10.101 1.00 79.69 340 SER A CA 1
ATOM 2431 C C . SER A 1 340 ? 12.153 -26.876 8.976 1.00 79.69 340 SER A C 1
ATOM 2433 O O . SER A 1 340 ? 11.493 -27.773 8.451 1.00 79.69 340 SER A O 1
ATOM 2435 N N . TYR A 1 341 ? 12.078 -25.602 8.593 1.00 82.75 341 TYR A N 1
ATOM 2436 C CA . TYR A 1 341 ? 11.141 -25.155 7.561 1.00 82.75 341 TYR A CA 1
ATOM 2437 C C . TYR A 1 341 ? 11.846 -24.676 6.298 1.00 82.75 341 TYR A C 1
ATOM 2439 O O . TYR A 1 341 ? 12.873 -23.998 6.365 1.00 82.75 341 TYR A O 1
ATOM 2447 N N . GLU A 1 342 ? 11.243 -24.993 5.157 1.00 89.75 342 GLU A N 1
ATOM 2448 C CA . GLU A 1 342 ? 11.610 -24.481 3.842 1.00 89.75 342 GLU A CA 1
ATOM 2449 C C . GLU A 1 342 ? 10.422 -23.713 3.262 1.00 89.75 342 GLU A C 1
ATOM 2451 O O . GLU A 1 342 ? 9.312 -24.241 3.188 1.00 89.75 342 GLU A O 1
ATOM 2456 N N . MET A 1 343 ? 10.622 -22.440 2.921 1.00 91.56 343 MET A N 1
ATOM 2457 C CA . MET A 1 343 ? 9.551 -21.587 2.411 1.00 91.56 343 MET A CA 1
ATOM 2458 C C . MET A 1 343 ? 10.071 -20.401 1.601 1.00 91.56 343 MET A C 1
ATOM 2460 O O . MET A 1 343 ? 11.160 -19.872 1.839 1.00 91.56 343 MET A O 1
ATOM 2464 N N . GLN A 1 344 ? 9.223 -19.947 0.680 1.00 94.62 344 GLN A N 1
ATOM 2465 C CA . GLN A 1 344 ? 9.353 -18.663 0.006 1.00 94.62 344 GLN A CA 1
ATOM 2466 C C . GLN A 1 344 ? 8.192 -17.764 0.410 1.00 94.62 344 GLN A C 1
ATOM 2468 O O . GLN A 1 344 ? 7.035 -18.163 0.296 1.00 94.62 344 GLN A O 1
ATOM 2473 N N . LEU A 1 345 ? 8.502 -16.560 0.885 1.00 94.19 345 LEU A N 1
ATOM 2474 C CA . LEU A 1 345 ? 7.502 -15.589 1.333 1.00 94.19 345 LEU A CA 1
ATOM 2475 C C . LEU A 1 345 ? 7.628 -14.314 0.514 1.00 94.19 345 LEU A C 1
ATOM 2477 O O . LEU A 1 345 ? 8.731 -13.940 0.120 1.00 94.19 345 LEU A O 1
ATOM 2481 N N . GLN A 1 346 ? 6.516 -13.623 0.289 1.00 96.44 346 GLN A N 1
ATOM 2482 C CA . GLN A 1 346 ? 6.509 -12.330 -0.386 1.00 96.44 346 GLN A CA 1
ATOM 2483 C C . GLN A 1 346 ? 5.620 -11.349 0.367 1.00 96.44 346 GLN A C 1
ATOM 2485 O O . GLN A 1 346 ? 4.490 -11.672 0.722 1.00 96.44 346 GLN A O 1
ATOM 2490 N N . SER A 1 347 ? 6.122 -10.141 0.587 1.00 95.44 347 SER A N 1
ATOM 2491 C CA . SER A 1 347 ? 5.375 -9.033 1.183 1.00 95.44 347 SER A CA 1
ATOM 2492 C C . SER A 1 347 ? 5.568 -7.766 0.365 1.00 95.44 347 SER A C 1
ATOM 2494 O O . SER A 1 347 ? 6.645 -7.552 -0.184 1.00 95.44 347 SER A O 1
ATOM 2496 N N . VAL A 1 348 ? 4.567 -6.893 0.328 1.00 96.19 348 VAL A N 1
ATOM 2497 C CA . VAL A 1 348 ? 4.713 -5.554 -0.258 1.00 96.19 348 VAL A CA 1
ATOM 2498 C C . VAL A 1 348 ? 5.229 -4.589 0.811 1.00 96.19 348 VAL A C 1
ATOM 2500 O O . VAL A 1 348 ? 4.801 -4.670 1.959 1.00 96.19 348 VAL A O 1
ATOM 2503 N N . THR A 1 349 ? 6.138 -3.684 0.449 1.00 95.00 349 THR A N 1
ATOM 2504 C CA . THR A 1 349 ? 6.633 -2.597 1.304 1.00 95.00 349 THR A CA 1
ATOM 2505 C C . THR A 1 349 ? 6.243 -1.235 0.734 1.00 95.00 349 THR A C 1
ATOM 2507 O O . THR A 1 349 ? 6.320 -1.013 -0.476 1.00 95.00 349 THR A O 1
ATOM 2510 N N . SER A 1 350 ? 5.841 -0.320 1.616 1.00 94.31 350 SER A N 1
ATOM 2511 C CA . SER A 1 350 ? 5.649 1.103 1.313 1.00 94.31 350 SER A CA 1
ATOM 2512 C C . SER A 1 350 ? 6.878 1.949 1.659 1.00 94.31 350 SER A C 1
ATOM 2514 O O . SER A 1 350 ? 6.867 3.158 1.443 1.00 94.31 350 SER A O 1
ATOM 2516 N N . ASP A 1 351 ? 7.931 1.342 2.212 1.00 94.56 351 ASP A N 1
ATOM 2517 C CA . ASP A 1 351 ? 9.153 2.057 2.556 1.00 94.56 351 ASP A CA 1
ATOM 2518 C C . ASP A 1 351 ? 9.850 2.576 1.288 1.00 94.56 351 ASP A C 1
ATOM 2520 O O . ASP A 1 351 ? 9.876 1.914 0.239 1.00 94.56 351 ASP A O 1
ATOM 2524 N N . ALA A 1 352 ? 10.531 3.717 1.420 1.00 95.50 352 ALA A N 1
ATOM 2525 C CA . ALA A 1 352 ? 11.486 4.187 0.420 1.00 95.50 352 ALA A CA 1
ATOM 2526 C C . ALA A 1 352 ? 12.525 3.098 0.076 1.00 95.50 352 ALA A C 1
ATOM 2528 O O . ALA A 1 352 ? 12.743 2.153 0.841 1.00 95.50 352 ALA A O 1
ATOM 2529 N N . TRP A 1 353 ? 13.166 3.199 -1.094 1.00 96.25 353 TRP A N 1
ATOM 2530 C CA . TRP A 1 353 ? 14.241 2.270 -1.469 1.00 96.25 353 TRP A CA 1
ATOM 2531 C C . TRP A 1 353 ? 15.348 2.274 -0.395 1.00 96.25 353 TRP A C 1
ATOM 2533 O O . TRP A 1 353 ? 15.704 3.359 0.076 1.00 96.25 353 TRP A O 1
ATOM 2543 N N . PRO A 1 354 ? 15.886 1.110 0.022 1.00 95.94 354 PRO A N 1
ATOM 2544 C CA . PRO A 1 354 ? 16.850 1.048 1.116 1.00 95.94 354 PRO A CA 1
ATOM 2545 C C . PRO A 1 354 ? 18.107 1.876 0.829 1.00 95.94 354 PRO A C 1
ATOM 2547 O O . PRO A 1 354 ? 18.589 1.916 -0.300 1.00 95.94 354 PRO A O 1
ATOM 2550 N N . THR A 1 355 ? 18.668 2.506 1.864 1.00 95.31 355 THR A N 1
ATOM 2551 C CA . THR A 1 355 ? 19.946 3.242 1.787 1.00 95.31 355 THR A CA 1
ATOM 2552 C C . THR A 1 355 ? 21.167 2.357 2.055 1.00 95.31 355 THR A C 1
ATOM 2554 O O . THR A 1 355 ? 22.293 2.775 1.797 1.00 95.31 355 THR A O 1
ATOM 2557 N N . SER A 1 356 ? 20.959 1.125 2.528 1.00 95.81 356 SER A N 1
ATOM 2558 C CA . SER A 1 356 ? 21.992 0.100 2.692 1.00 95.81 356 SER A CA 1
ATOM 2559 C C . SER A 1 356 ? 21.427 -1.302 2.443 1.00 95.81 356 SER A C 1
ATOM 2561 O O . SER A 1 356 ? 20.243 -1.570 2.665 1.00 95.81 356 SER A O 1
ATOM 2563 N N . LEU A 1 357 ? 22.279 -2.212 1.962 1.00 96.38 357 LEU A N 1
ATOM 2564 C CA . LEU A 1 357 ? 21.917 -3.618 1.783 1.00 96.38 357 LEU A CA 1
ATOM 2565 C C . LEU A 1 357 ? 22.246 -4.414 3.051 1.00 96.38 357 LEU A C 1
ATOM 2567 O O . LEU A 1 357 ? 23.360 -4.290 3.564 1.00 96.38 357 LEU A O 1
ATOM 2571 N N . PRO A 1 358 ? 21.332 -5.263 3.544 1.00 95.88 358 PRO A N 1
ATOM 2572 C CA . PRO A 1 358 ? 21.636 -6.164 4.639 1.00 95.88 358 PRO A CA 1
ATOM 2573 C C . PRO A 1 358 ? 22.492 -7.339 4.157 1.00 95.88 358 PRO A C 1
ATOM 2575 O O . PRO A 1 358 ? 22.485 -7.696 2.971 1.00 95.88 358 PRO A O 1
ATOM 2578 N N . GLY A 1 359 ? 23.206 -7.957 5.099 1.00 95.81 359 GLY A N 1
ATOM 2579 C CA . GLY A 1 359 ? 23.957 -9.187 4.860 1.00 95.81 359 GLY A CA 1
ATOM 2580 C C . GLY A 1 359 ? 24.972 -9.095 3.715 1.00 95.81 359 GLY A C 1
ATOM 2581 O O . GLY A 1 359 ? 25.449 -8.014 3.358 1.00 95.81 359 GLY A O 1
ATOM 2582 N N . THR A 1 360 ? 25.287 -10.233 3.101 1.00 97.31 360 THR A N 1
ATOM 2583 C CA . THR A 1 360 ? 26.232 -10.345 1.974 1.00 97.31 360 THR A CA 1
ATOM 2584 C C . THR A 1 360 ? 25.503 -10.686 0.669 1.00 97.31 360 THR A C 1
ATOM 2586 O O . THR A 1 360 ? 24.380 -11.183 0.723 1.00 97.31 360 THR A O 1
ATOM 2589 N N . PRO A 1 361 ? 26.067 -10.401 -0.523 1.00 97.12 361 PRO A N 1
ATOM 2590 C CA . PRO A 1 361 ? 25.509 -10.929 -1.772 1.00 97.12 361 PRO A CA 1
ATOM 2591 C C . PRO A 1 361 ? 25.439 -12.465 -1.707 1.00 97.12 361 PRO A C 1
ATOM 2593 O O . PRO A 1 361 ? 26.383 -13.074 -1.201 1.00 97.12 361 PRO A O 1
ATOM 2596 N N . ALA A 1 362 ? 24.323 -13.055 -2.146 1.00 91.62 362 ALA A N 1
ATOM 2597 C CA . ALA A 1 362 ? 24.058 -14.499 -2.067 1.00 91.62 362 ALA A CA 1
ATOM 2598 C C . ALA A 1 362 ? 24.480 -15.291 -3.309 1.00 91.62 362 ALA A C 1
ATOM 2600 O O . ALA A 1 362 ? 24.505 -14.692 -4.409 1.00 91.62 362 ALA A O 1
#

Secondary structure (DSSP, 8-state):
-PPPTT--EEEEE-B-EEEE---TTSSS-SPEEEE-TT-EEEEEESSSEEEESSSSS-EEEE-PPEEEEE-TTSBEE-TT--SSEEEE-TT-TTEES-S--EEEEEEETTEEEEEEEE---TT-EEEHHHHSPPP------HHHHHHHHHHHHHHHHT-EEEEEEETTEEEEEETTS-EEEEEE---S---S--------TT-------SS-PPEEEEEETTEEEEEE-BTBEEEEEEETTEEEEEEEE---EE-GGGB-TT-B-SEEEEEEETTEEEEEEEEEB-TT-SSS--BPPP-TTS--SS-EEEEEEETTEEEEEEE-SSS-SSS---PPTT--EEEEEEEE--SPPPSS--SEE-

Foldseek 3Di:
DDDFPLFFKFKEKEADWDFDADDPPDDDRGTDTAGDFWKKKKKDWPDQWKWQVPGVPTDIDGDDIAIWTAHRRRMTAHPVGDSMDIDTAQQRPRIPPHDIKMKMW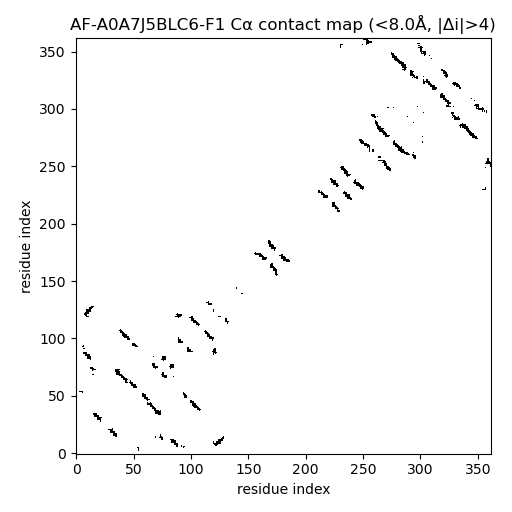IDDPPDDIFIFIDGGHGHHYYYVVVGRDDPDDPPPDPVNVVVVVVVVVVVQQAAFDDWDDDPQWIWTAGPVRDIDTPDGPDDPDPVDDDDDPPPPPPDPPDDPDPDWDWDWPDDDPQKIWTWTCQQHTWIWIQHPNDTDTPWGKNAKAWQQVQFDQQWHFPTWIWMDTPQKIKIWGWFTFCQRHPAQFTGFFDDFARAACAKDWDWFDDPVGIDIFIQGRPTGGGHHDDDDRPDTDTDMDMGGHPTDHDPHYHHHRD

Sequence (362 aa):
MALPSNVGFGTVTGRFIRATADSTSDSDSDPDGVPLDGLKIVFRSSISRAKDSTATPPVTIIFDTVQAVTDADGVLTDPDGNASIRLIATDDPDLQPSGWTWTATITGPTIGTISTTFTLSEGQTIDLTTVIEVPASPGKDLPAWQAAVDAVEAARGGMVVGGTVSGDNLVLTTLDGTQMTAGNVRGPKGDTGGTVVQAGTGLTTSGAGTAASPLTLGTLNGASLRRDTTVGERVIATIGGVDTMLYGDTGWRDITGLLVNGWVATTLRVRRLGSVVAWFIVGLSSANATNDIAITPLGGGWRPPGNTMFPVARSTGVTYIGLNGNSALFGWARFNSGASYEMQLQSVTSDAWPTSLPGTPA

Radius of gyration: 32.24 Å; Cα contacts (8 Å, |Δi|>4): 739; chains: 1; bounding box: 89×54×89 Å

Mean predicted aligned error: 17.07 Å

Nearest PDB structures (foldseek):
  6u42-assembly1_5M  TM=1.328E-01  e=8.841E-01  Chlamydomonas reinhardtii
  6h3n-assembly1_B  TM=1.240E-01  e=2.681E+00  Pseudomonas aeruginosa PAO1